Protein AF-A0A2S9D3E2-F1 (afdb_monomer_lite)

Foldseek 3Di:
DVQLVQQQQFAADPVQQVCLPPPDDDQDPGDDDQLSVQVVCVVVVHHQDPDSRRDHPVSSVPRPSDDDDPPPDDDDDPVRVVVVVPDDPLVVLLNQLQNQLQVQVCVVPVSRRGPVVSLVVCLVCVVCQVSSVVSNVVSCNLPSVVVVCVVPVLLQALVSVVVDPDDPVVLLVVLVVLVVVVVVDPDVLLQQLQVLLVSCVVRPGPNSVSSNVSSLVVLVSSLSSNVSSQVNCVVVVNDDDDDDDQDWPPDPVLLVQCCSRHVPLSVVQVVLCVVVVHSCAFSPPRDDRWFKKAFPPQRSTGGRIGIHDPVVCVVCCVPTPIDGD

Secondary structure (DSSP, 8-state):
-HHHHHTTTPPB-HHHHHHTTS-SPPPPS-B-HHHHHHHHHHTTT--SSS-SSS--HHHHHT-TT----TT---PPPHHHHHHHHHS--HHHHHHHHHHHHHHHHHHH-TT--SHHHHHHHHHH-GGGHHHHHHHHHHT-GGGHHHHHHHHTGGGS-HHHHHHSSS-HHHHHHHHHHHHHHHHHS--HHHHHHHHHHHHHHHS--HHHHHHHHHHHHHHHHHHHHHHHHHHHHHHTTSS---PPPPPPTTSHHHHHHHHHH-HHHHHHHHHHHHHHT-SSS-TTT--SSEEEEEESS--SSS-SEEEEEHHHHHHHTTTS-EEE-

Radius of gyration: 23.99 Å; chains: 1; bounding box: 69×47×64 Å

Organism: Pseudomonas cedrina (NCBI:txid651740)

Sequence (325 aa):
IAFARAAVGTRYTKIGAAKSVLAGFVAGRRQFCSRLVAQAYHRAGANLVPDADFCHPGELLNSAALFEVPNVLRDLNAEEEAGWRENVDHVQVMRDSTNALLREARMLSSEIESLNDIDAYLVDHQEADDHLVKALRASRYLELWKDEFERNAWQYHVAFMEGYKSSAEHKQRYCEELLASEKLGQNRFVLNHAGYVTVNALHPRQYFALKIKLYELLTQLHDRRIRAATTWLERKGLLKPEPRPLLRPHTPEWFASLREWDPKQAAMTEAAIRVAGSLDVCTVCADEPVCDYVLLSVPPAGPGTCRLCDDCFHIRSIDEPMRTF

Structure (mmCIF, N/CA/C/O backbone):
data_AF-A0A2S9D3E2-F1
#
_entry.id   AF-A0A2S9D3E2-F1
#
loop_
_atom_site.group_PDB
_atom_site.id
_atom_site.type_symbol
_atom_site.label_atom_id
_atom_site.label_alt_id
_atom_site.label_comp_id
_atom_site.label_asym_id
_atom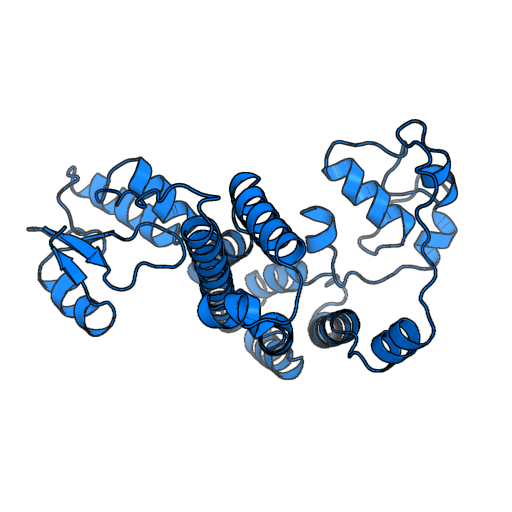_site.label_entity_id
_atom_site.label_seq_id
_atom_site.pdbx_PDB_ins_code
_atom_site.Cartn_x
_atom_site.Cartn_y
_atom_site.Cartn_z
_atom_site.occupancy
_atom_site.B_iso_or_equiv
_atom_site.auth_seq_id
_atom_site.auth_comp_id
_atom_site.auth_asym_id
_atom_site.auth_atom_id
_atom_site.pdbx_PDB_model_num
ATOM 1 N N . ILE A 1 1 ? 2.609 7.635 -10.189 1.00 72.19 1 ILE A N 1
ATOM 2 C CA . ILE A 1 1 ? 3.308 6.474 -9.563 1.00 72.19 1 ILE A CA 1
ATOM 3 C C . ILE A 1 1 ? 2.431 5.226 -9.363 1.00 72.19 1 ILE A C 1
ATOM 5 O O . ILE A 1 1 ? 2.972 4.126 -9.393 1.00 72.19 1 ILE A O 1
ATOM 9 N N . ALA A 1 2 ? 1.109 5.354 -9.166 1.00 84.56 2 ALA A N 1
ATOM 10 C CA . ALA A 1 2 ? 0.216 4.218 -8.887 1.00 84.56 2 ALA A CA 1
ATOM 11 C C . ALA A 1 2 ? 0.294 3.091 -9.938 1.00 84.56 2 ALA A C 1
ATOM 13 O O . ALA A 1 2 ? 0.491 1.936 -9.572 1.00 84.56 2 ALA A O 1
ATOM 14 N N . PHE A 1 3 ? 0.252 3.436 -11.231 1.00 90.69 3 PHE A N 1
ATOM 15 C CA . PHE A 1 3 ? 0.344 2.459 -12.323 1.00 90.69 3 PHE A CA 1
ATOM 16 C C . PHE A 1 3 ? 1.625 1.612 -12.270 1.00 90.69 3 PHE A C 1
ATOM 18 O O . PHE A 1 3 ? 1.558 0.387 -12.279 1.00 90.69 3 PHE A O 1
ATOM 25 N N . ALA A 1 4 ? 2.793 2.253 -12.151 1.00 90.31 4 ALA A N 1
ATOM 26 C CA . ALA A 1 4 ? 4.076 1.548 -12.125 1.00 90.31 4 ALA A CA 1
ATOM 27 C C . ALA A 1 4 ? 4.168 0.548 -10.960 1.00 90.31 4 ALA A C 1
ATOM 29 O O . ALA A 1 4 ? 4.694 -0.547 -11.126 1.00 90.31 4 ALA A O 1
ATOM 30 N N . ARG A 1 5 ? 3.609 0.902 -9.792 1.00 88.50 5 ARG A N 1
ATOM 31 C CA . ARG A 1 5 ? 3.534 0.002 -8.630 1.00 88.50 5 ARG A CA 1
ATOM 32 C C . ARG A 1 5 ? 2.602 -1.185 -8.885 1.00 88.50 5 ARG A C 1
ATOM 34 O O . ARG A 1 5 ? 2.967 -2.306 -8.554 1.00 88.50 5 ARG A O 1
ATOM 41 N N . ALA A 1 6 ? 1.441 -0.949 -9.495 1.00 90.06 6 ALA A N 1
ATOM 42 C CA . ALA A 1 6 ? 0.494 -2.006 -9.854 1.00 90.06 6 ALA A CA 1
ATOM 43 C C . ALA A 1 6 ? 1.062 -2.985 -10.900 1.00 90.06 6 ALA A C 1
ATOM 45 O O . ALA A 1 6 ? 0.701 -4.157 -10.910 1.00 90.06 6 ALA A O 1
ATOM 46 N N . ALA A 1 7 ? 1.982 -2.526 -11.752 1.00 92.12 7 ALA A N 1
ATOM 47 C CA . ALA A 1 7 ? 2.613 -3.348 -12.780 1.00 92.12 7 ALA A CA 1
ATOM 48 C C . ALA A 1 7 ? 3.780 -4.219 -12.266 1.00 92.12 7 ALA A C 1
ATOM 50 O O . ALA A 1 7 ? 4.317 -5.026 -13.034 1.00 92.12 7 ALA A O 1
ATOM 51 N N . VAL A 1 8 ? 4.188 -4.093 -10.996 1.00 90.25 8 VAL A N 1
ATOM 52 C CA . VAL A 1 8 ? 5.292 -4.880 -10.420 1.00 90.25 8 VAL A CA 1
ATOM 53 C C . VAL A 1 8 ? 5.008 -6.381 -10.544 1.00 90.25 8 VAL A C 1
ATOM 55 O O . VAL A 1 8 ? 3.941 -6.868 -10.176 1.00 90.25 8 VAL A O 1
ATOM 58 N N . GLY A 1 9 ? 5.988 -7.121 -11.071 1.00 90.62 9 GLY A N 1
ATOM 59 C CA . GLY A 1 9 ? 5.906 -8.571 -11.274 1.00 90.62 9 GLY A CA 1
ATOM 60 C C . GLY A 1 9 ? 5.330 -9.013 -12.625 1.00 90.62 9 GLY A C 1
ATOM 61 O O . GLY A 1 9 ? 5.484 -10.186 -12.982 1.00 90.62 9 GLY A O 1
ATOM 62 N N . THR A 1 10 ? 4.755 -8.090 -13.407 1.00 93.88 10 THR A N 1
ATOM 63 C CA . THR A 1 10 ? 4.263 -8.360 -14.771 1.00 93.88 10 THR A CA 1
ATOM 64 C C . THR A 1 10 ? 5.368 -8.934 -15.653 1.00 93.88 10 THR A C 1
ATOM 66 O O . THR A 1 10 ? 6.479 -8.397 -15.691 1.00 93.88 10 THR A O 1
ATOM 69 N N . ARG A 1 11 ? 5.088 -10.023 -16.386 1.00 94.12 11 ARG A N 1
ATOM 70 C CA . ARG A 1 11 ? 6.114 -10.669 -17.217 1.00 94.12 11 ARG A CA 1
ATOM 71 C C . ARG A 1 11 ? 6.567 -9.766 -18.357 1.00 94.12 11 ARG A C 1
ATOM 73 O O . ARG A 1 11 ? 5.771 -9.074 -18.993 1.00 94.12 11 ARG A O 1
ATOM 80 N N . TYR A 1 12 ? 7.859 -9.860 -18.661 1.00 93.00 12 TYR A N 1
ATOM 81 C CA . TYR A 1 12 ? 8.450 -9.199 -19.815 1.00 93.00 12 TYR A CA 1
ATOM 82 C C . TYR A 1 12 ? 8.074 -9.917 -21.122 1.00 93.00 12 TYR A C 1
ATOM 84 O O . TYR A 1 12 ? 8.063 -11.149 -21.179 1.00 93.00 12 TYR A O 1
ATOM 92 N N . THR A 1 13 ? 7.825 -9.170 -22.200 1.00 91.56 13 THR A N 1
ATOM 93 C CA . THR A 1 13 ? 7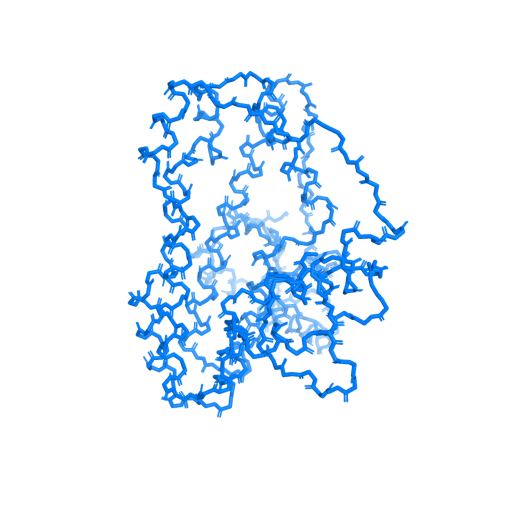.610 -9.720 -23.548 1.00 91.56 13 THR A CA 1
ATOM 94 C C . THR A 1 13 ? 8.662 -9.230 -24.544 1.00 91.56 13 THR A C 1
ATOM 96 O O . THR A 1 13 ? 8.633 -8.096 -25.015 1.00 91.56 13 THR A O 1
ATOM 99 N N . LYS A 1 14 ? 9.588 -10.122 -24.925 1.00 89.50 14 LYS A N 1
ATOM 100 C CA . LYS A 1 14 ? 10.603 -9.836 -25.958 1.00 89.50 14 LYS A CA 1
ATOM 101 C C . LYS A 1 14 ? 9.976 -9.632 -27.338 1.00 89.50 14 LYS A C 1
ATOM 103 O O . LYS A 1 14 ? 10.390 -8.745 -28.072 1.00 89.50 14 LYS A O 1
ATOM 108 N N . ILE A 1 15 ? 8.953 -10.424 -27.668 1.00 86.31 15 ILE A N 1
ATOM 109 C CA . ILE A 1 15 ? 8.224 -10.299 -28.938 1.00 86.31 15 ILE A CA 1
ATOM 110 C C . ILE A 1 15 ? 7.490 -8.955 -28.989 1.00 86.31 15 ILE A C 1
ATOM 112 O O . ILE A 1 15 ? 7.522 -8.290 -30.017 1.00 86.31 15 ILE A O 1
ATOM 116 N N . GLY A 1 16 ? 6.868 -8.535 -27.880 1.00 84.94 16 GLY A N 1
ATOM 117 C CA . GLY A 1 16 ? 6.234 -7.218 -27.792 1.00 84.94 16 GLY A CA 1
ATOM 118 C C . GLY A 1 16 ? 7.244 -6.082 -27.945 1.00 84.94 16 GLY A C 1
ATOM 119 O O . GLY A 1 16 ? 6.991 -5.163 -28.713 1.00 84.94 16 GLY A O 1
ATOM 120 N N . ALA A 1 17 ? 8.413 -6.192 -27.305 1.00 85.44 17 ALA A N 1
ATOM 121 C CA . ALA A 1 17 ? 9.491 -5.216 -27.457 1.00 85.44 17 ALA A CA 1
ATOM 122 C C . ALA A 1 17 ? 9.978 -5.115 -28.913 1.00 85.44 17 ALA A C 1
ATOM 124 O O . ALA A 1 17 ? 10.103 -4.016 -29.441 1.00 85.44 17 ALA A O 1
ATOM 125 N N . ALA A 1 18 ? 10.185 -6.246 -29.594 1.00 85.00 18 ALA A N 1
ATOM 126 C CA . ALA A 1 18 ? 10.597 -6.264 -30.999 1.00 85.00 18 ALA A CA 1
ATOM 127 C C . ALA A 1 18 ? 9.529 -5.676 -31.938 1.00 85.00 18 ALA A C 1
ATOM 129 O O . ALA A 1 18 ? 9.859 -5.003 -32.908 1.00 85.00 18 ALA A O 1
ATOM 130 N N . LYS A 1 19 ? 8.247 -5.904 -31.634 1.00 82.88 19 LYS A N 1
ATOM 131 C CA . LYS A 1 19 ? 7.113 -5.370 -32.401 1.00 82.88 19 LYS A CA 1
ATOM 132 C C . LYS A 1 19 ? 6.739 -3.933 -32.035 1.00 82.88 19 LYS A C 1
ATOM 134 O O . LYS A 1 19 ? 5.841 -3.397 -32.665 1.00 82.88 19 LYS A O 1
ATOM 139 N N . SER A 1 20 ? 7.397 -3.308 -31.056 1.00 78.88 20 SER A N 1
ATOM 140 C CA . SER A 1 20 ? 7.061 -1.947 -30.603 1.00 78.88 20 SER A CA 1
ATOM 141 C C . SER A 1 20 ? 7.188 -0.884 -31.698 1.00 78.88 20 SER A C 1
ATOM 143 O O . SER A 1 20 ? 6.511 0.129 -31.626 1.00 78.88 20 SER A O 1
ATOM 145 N N . VAL A 1 21 ? 7.992 -1.148 -32.732 1.00 75.81 21 VAL A N 1
ATOM 146 C CA . VAL A 1 21 ? 8.148 -0.293 -33.921 1.00 75.81 21 VAL A CA 1
ATOM 147 C C . VAL A 1 21 ? 7.001 -0.424 -34.932 1.00 75.81 21 VAL A C 1
ATOM 149 O O . VAL A 1 21 ? 6.965 0.306 -35.918 1.00 75.81 21 VAL A O 1
ATOM 152 N N . LEU A 1 22 ? 6.089 -1.383 -34.738 1.00 69.94 22 LEU A N 1
ATOM 153 C CA . LEU A 1 22 ? 4.962 -1.632 -35.629 1.00 69.94 22 LEU A CA 1
ATOM 154 C C . LEU A 1 22 ? 3.666 -1.151 -34.964 1.00 69.94 22 LEU A C 1
ATOM 156 O O . LEU A 1 22 ? 3.217 -1.729 -33.974 1.00 69.94 22 LEU A O 1
ATOM 160 N N . ALA A 1 23 ? 3.053 -0.114 -35.533 1.00 64.12 23 ALA A N 1
ATOM 161 C CA . ALA A 1 23 ? 1.761 0.397 -35.083 1.00 64.12 23 ALA A CA 1
ATOM 162 C C . ALA A 1 23 ? 0.604 -0.568 -35.421 1.00 64.12 23 ALA A C 1
ATOM 164 O O . ALA A 1 23 ? 0.680 -1.342 -36.378 1.00 64.12 23 ALA A O 1
ATOM 165 N N . GLY A 1 24 ? -0.493 -0.487 -34.659 1.00 64.19 24 GLY A N 1
ATOM 166 C CA . GLY A 1 24 ? -1.776 -1.117 -35.012 1.00 64.19 24 GLY A CA 1
ATOM 167 C C . GLY A 1 24 ? -2.010 -2.544 -34.501 1.00 64.19 24 GLY A C 1
ATOM 168 O O . GLY A 1 24 ? -2.944 -3.203 -34.955 1.00 64.19 24 GLY A O 1
ATOM 169 N N . PHE A 1 25 ? -1.203 -3.039 -33.558 1.00 73.94 25 PHE A N 1
ATOM 170 C CA . PHE A 1 25 ? -1.464 -4.317 -32.885 1.00 73.94 25 PHE A CA 1
ATOM 171 C C . PHE A 1 25 ? -2.300 -4.134 -31.613 1.00 73.94 25 PHE A C 1
ATOM 173 O O . PHE A 1 25 ? -2.305 -3.075 -30.997 1.00 73.94 25 PHE A O 1
ATOM 180 N N . VAL A 1 26 ? -2.980 -5.195 -31.172 1.00 77.88 26 VAL A N 1
ATOM 181 C CA . VAL A 1 26 ? -3.641 -5.201 -29.859 1.00 77.88 26 VAL A CA 1
ATOM 182 C C . VAL A 1 26 ? -2.587 -5.388 -28.771 1.00 77.88 26 VAL A C 1
ATOM 184 O O . VAL A 1 26 ? -1.799 -6.341 -28.800 1.00 77.88 26 VAL A O 1
ATOM 187 N N . ALA A 1 27 ? -2.554 -4.472 -27.806 1.00 80.00 27 ALA A N 1
ATOM 188 C CA . ALA A 1 27 ? -1.620 -4.538 -26.696 1.00 80.00 27 ALA A CA 1
ATOM 189 C C . ALA A 1 27 ? -1.966 -5.711 -25.767 1.00 80.00 27 ALA A C 1
ATOM 191 O O . ALA A 1 27 ? -3.039 -5.774 -25.175 1.00 80.00 27 ALA A O 1
ATOM 192 N N . GLY A 1 28 ? -1.035 -6.657 -25.621 1.00 85.31 28 GLY A N 1
ATOM 193 C CA . GLY A 1 28 ? -1.129 -7.680 -24.578 1.00 85.31 28 GLY A CA 1
ATOM 194 C C . GLY A 1 28 ? -0.835 -7.113 -23.184 1.00 85.31 28 GLY A C 1
ATOM 195 O O . GLY A 1 28 ? -0.199 -6.069 -23.052 1.00 85.31 28 GLY A O 1
ATOM 196 N N . ARG A 1 29 ? -1.210 -7.861 -22.139 1.00 90.62 29 ARG A N 1
ATOM 197 C CA . ARG A 1 29 ? -1.033 -7.478 -20.721 1.00 90.62 29 ARG A CA 1
ATOM 198 C C . ARG A 1 29 ? 0.422 -7.476 -20.228 1.00 90.62 29 ARG A C 1
ATOM 200 O O . ARG A 1 29 ? 0.729 -6.883 -19.199 1.00 90.62 29 ARG A O 1
ATOM 207 N N . ARG A 1 30 ? 1.324 -8.151 -20.947 1.00 92.69 30 ARG A N 1
ATOM 208 C CA . ARG A 1 30 ? 2.760 -8.208 -20.627 1.00 92.69 30 ARG A CA 1
ATOM 209 C C . ARG A 1 30 ? 3.469 -6.898 -20.954 1.00 92.69 30 ARG A C 1
ATOM 211 O O . ARG A 1 30 ? 3.058 -6.152 -21.843 1.00 92.69 30 ARG A O 1
ATOM 218 N N . GLN A 1 31 ? 4.581 -6.662 -20.269 1.00 94.12 31 GLN A N 1
ATOM 219 C CA . GLN A 1 31 ? 5.303 -5.393 -20.318 1.00 94.12 31 GLN A CA 1
ATOM 220 C C . GLN A 1 31 ? 6.627 -5.492 -21.076 1.00 94.12 31 GLN A C 1
ATOM 222 O O . GLN A 1 31 ? 7.221 -6.561 -21.212 1.00 94.12 31 GLN A O 1
ATOM 227 N N . PHE A 1 32 ? 7.111 -4.353 -21.554 1.00 93.19 32 PHE A N 1
ATOM 228 C CA . PHE A 1 32 ? 8.510 -4.150 -21.926 1.00 93.19 32 PHE A CA 1
ATOM 229 C C . PHE A 1 32 ? 8.954 -2.757 -21.475 1.00 93.19 32 PHE A C 1
ATOM 231 O O . PHE A 1 32 ? 8.130 -1.957 -21.036 1.00 93.19 32 PHE A O 1
ATOM 238 N N . CYS A 1 33 ? 10.260 -2.487 -21.528 1.00 92.50 33 CYS A N 1
ATOM 239 C CA . CYS A 1 33 ? 10.873 -1.339 -20.855 1.00 92.50 33 CYS A CA 1
ATOM 240 C C . CYS A 1 33 ? 10.216 0.001 -21.217 1.00 92.50 33 CYS A C 1
ATOM 242 O O . CYS A 1 33 ? 9.757 0.709 -20.325 1.00 92.50 33 CYS A O 1
ATOM 244 N N . SER A 1 34 ? 10.124 0.325 -22.506 1.00 93.88 34 SER A N 1
ATOM 245 C CA . SER A 1 34 ? 9.561 1.591 -22.981 1.00 93.88 34 SER A CA 1
ATOM 246 C C . SER A 1 34 ? 8.051 1.698 -22.751 1.00 93.88 34 SER A C 1
ATOM 248 O O . SER A 1 34 ? 7.609 2.735 -22.267 1.00 93.88 34 SER A O 1
ATOM 250 N N . ARG A 1 35 ? 7.273 0.628 -22.978 1.00 94.12 35 ARG A N 1
ATOM 251 C CA . ARG A 1 35 ? 5.824 0.601 -22.685 1.00 94.12 35 ARG A CA 1
ATOM 252 C C . ARG A 1 35 ? 5.530 0.912 -21.224 1.00 94.12 35 ARG A C 1
ATOM 254 O O . ARG A 1 35 ? 4.680 1.747 -20.940 1.00 94.12 35 ARG A O 1
ATOM 261 N N . LEU A 1 36 ? 6.240 0.268 -20.294 1.00 94.94 36 LEU A N 1
ATOM 262 C CA . LEU A 1 36 ? 6.010 0.485 -18.865 1.00 94.94 36 LEU A CA 1
ATOM 263 C C . LEU A 1 36 ? 6.204 1.962 -18.495 1.00 94.94 36 LEU A C 1
ATOM 265 O O . LEU A 1 36 ? 5.389 2.521 -17.761 1.00 94.94 36 LEU A O 1
ATOM 269 N N . VAL A 1 37 ? 7.262 2.591 -19.018 1.00 95.44 37 VAL A N 1
ATOM 270 C CA . VAL A 1 37 ? 7.548 4.017 -18.803 1.00 95.44 37 VAL A CA 1
ATOM 271 C C . VAL A 1 37 ? 6.460 4.883 -19.437 1.00 95.44 37 VAL A C 1
ATOM 273 O O . VAL A 1 37 ? 5.865 5.706 -18.744 1.00 95.44 37 VAL A O 1
ATOM 276 N N . ALA A 1 38 ? 6.147 4.671 -20.715 1.00 95.19 38 ALA A N 1
ATOM 277 C CA . ALA A 1 38 ? 5.159 5.468 -21.432 1.00 95.19 38 ALA A CA 1
ATOM 278 C C . ALA A 1 38 ? 3.766 5.381 -20.791 1.00 95.19 38 ALA A C 1
ATOM 280 O O . ALA A 1 38 ? 3.160 6.413 -20.510 1.00 95.19 38 ALA A O 1
ATOM 281 N N . GLN A 1 39 ? 3.290 4.177 -20.456 1.00 95.31 39 GLN A N 1
ATOM 282 C CA . GLN A 1 39 ? 2.018 3.983 -19.756 1.00 95.31 39 GLN A CA 1
ATOM 283 C C . GLN A 1 39 ? 2.027 4.631 -18.368 1.00 95.31 39 GLN A C 1
ATOM 285 O O . GLN A 1 39 ? 1.030 5.228 -17.966 1.00 95.31 39 GLN A O 1
ATOM 290 N N . ALA A 1 40 ? 3.137 4.548 -17.626 1.00 95.50 40 ALA A N 1
ATOM 291 C CA . ALA A 1 40 ? 3.227 5.156 -16.302 1.00 95.50 40 ALA A CA 1
ATOM 292 C C . ALA A 1 40 ? 3.085 6.684 -16.346 1.00 95.50 40 ALA A 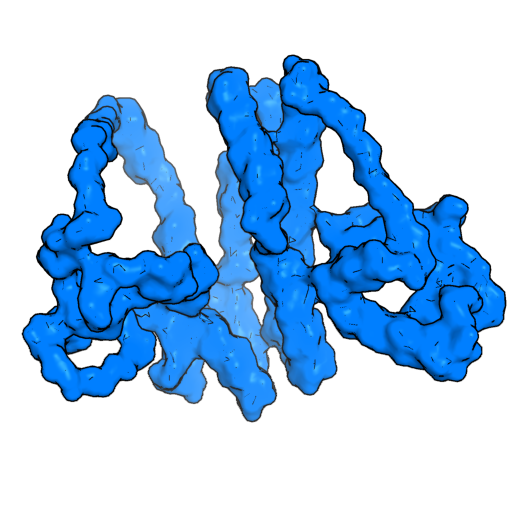C 1
ATOM 294 O O . ALA A 1 40 ? 2.371 7.238 -15.506 1.00 95.50 40 ALA A O 1
ATOM 295 N N . TYR A 1 41 ? 3.726 7.348 -17.313 1.00 95.31 41 TYR A N 1
ATOM 296 C CA . TYR A 1 41 ? 3.598 8.794 -17.514 1.00 95.31 41 TYR A CA 1
ATOM 297 C C . TYR A 1 41 ? 2.233 9.172 -18.097 1.00 95.31 41 TYR A C 1
ATOM 299 O O . TYR A 1 41 ? 1.586 10.076 -17.569 1.00 95.31 41 TYR A O 1
ATOM 307 N N . HIS A 1 42 ? 1.735 8.426 -19.087 1.00 95.38 42 HIS A N 1
ATOM 308 C CA . HIS A 1 42 ? 0.415 8.650 -19.682 1.00 95.38 42 HIS A CA 1
ATOM 309 C C . HIS A 1 42 ? -0.694 8.599 -18.621 1.00 95.38 42 HIS A C 1
ATOM 311 O O . HIS A 1 42 ? -1.524 9.500 -18.522 1.00 95.38 42 HIS A O 1
ATOM 317 N N . ARG A 1 43 ? -0.652 7.599 -17.729 1.00 94.38 43 ARG A N 1
ATOM 318 C CA . ARG A 1 43 ? -1.581 7.467 -16.590 1.00 94.38 43 ARG A CA 1
ATOM 319 C C . ARG A 1 43 ? -1.433 8.573 -15.543 1.00 94.38 43 ARG A C 1
ATOM 321 O O . ARG A 1 43 ? -2.330 8.740 -14.725 1.00 94.38 43 ARG A O 1
ATOM 328 N N . ALA A 1 44 ? -0.314 9.292 -15.540 1.00 91.38 44 ALA A N 1
ATOM 329 C CA . ALA A 1 44 ? -0.095 10.477 -14.716 1.00 91.38 44 ALA A CA 1
ATOM 330 C C . ALA A 1 44 ? -0.464 11.787 -15.443 1.00 91.38 44 ALA A C 1
ATOM 332 O O . ALA A 1 44 ? -0.210 12.860 -14.906 1.00 91.38 44 ALA A O 1
ATOM 333 N N . GLY A 1 45 ? -1.055 11.710 -16.643 1.00 93.38 45 GLY A N 1
ATOM 334 C CA . GLY A 1 45 ? -1.453 12.871 -17.443 1.00 93.38 45 GLY A CA 1
ATOM 335 C C . GLY A 1 45 ? -0.338 13.455 -18.315 1.00 93.38 45 GLY A C 1
ATOM 336 O O . GLY A 1 45 ? -0.532 14.508 -18.914 1.00 93.38 45 GLY A O 1
ATOM 337 N N . ALA A 1 46 ? 0.816 12.790 -18.405 1.00 93.69 46 ALA A N 1
ATOM 338 C CA . ALA A 1 46 ? 1.952 13.226 -19.210 1.00 93.69 46 ALA A CA 1
ATOM 339 C C . ALA A 1 46 ? 2.150 12.300 -20.420 1.00 93.69 46 ALA A C 1
ATOM 341 O O . ALA A 1 46 ? 2.583 11.156 -20.288 1.00 93.69 46 ALA A O 1
ATOM 342 N N . ASN A 1 47 ? 1.862 12.802 -21.618 1.00 95.25 47 ASN A N 1
ATOM 343 C CA . ASN A 1 47 ? 2.048 12.049 -22.858 1.00 95.25 47 ASN A CA 1
ATOM 344 C C . ASN A 1 47 ? 3.479 12.232 -23.371 1.00 95.25 47 ASN A C 1
ATOM 346 O O . ASN A 1 47 ? 3.785 13.243 -23.995 1.00 95.25 47 ASN A O 1
ATOM 350 N N . LEU A 1 48 ? 4.356 11.261 -23.102 1.00 95.62 48 LEU A N 1
ATOM 351 C CA . LEU A 1 48 ? 5.738 11.297 -23.603 1.00 95.62 48 LEU A CA 1
ATOM 352 C C . LEU A 1 48 ? 5.840 10.894 -25.079 1.00 95.62 48 LEU A C 1
ATOM 354 O O . LEU A 1 48 ? 6.747 11.331 -25.780 1.00 95.62 48 LEU A O 1
ATOM 358 N N . VAL A 1 49 ? 4.912 10.064 -25.541 1.00 93.62 49 VAL A N 1
ATOM 359 C CA . VAL A 1 49 ? 4.835 9.524 -26.901 1.00 93.62 49 VAL A CA 1
ATOM 360 C C . VAL A 1 49 ? 3.367 9.487 -27.342 1.00 93.62 49 VAL A C 1
ATOM 362 O O . VAL A 1 49 ? 2.488 9.502 -26.473 1.00 93.62 49 VAL A O 1
ATOM 365 N N . PRO A 1 50 ? 3.074 9.439 -28.655 1.00 90.50 50 PRO A N 1
ATOM 366 C CA . PRO A 1 50 ? 1.697 9.375 -29.152 1.00 90.50 50 PRO A CA 1
ATOM 367 C C . PRO A 1 50 ? 0.947 8.105 -28.729 1.00 90.50 50 PRO A C 1
ATOM 369 O O . PRO A 1 50 ? -0.242 8.175 -28.428 1.00 90.50 50 PRO A O 1
ATOM 372 N N . ASP A 1 51 ? 1.641 6.964 -28.687 1.00 91.56 51 ASP A N 1
ATOM 373 C CA . ASP A 1 51 ? 1.091 5.665 -28.296 1.00 91.56 51 ASP A CA 1
ATOM 374 C C . ASP A 1 51 ? 1.900 5.084 -27.127 1.00 91.56 51 ASP A C 1
ATOM 376 O O . ASP A 1 51 ? 3.079 4.752 -27.256 1.00 91.56 51 ASP A O 1
ATOM 380 N N . ALA A 1 52 ? 1.268 4.979 -25.956 1.00 92.69 52 ALA A N 1
ATOM 381 C CA . ALA A 1 52 ? 1.912 4.465 -24.751 1.00 92.69 52 ALA A CA 1
ATOM 382 C C . ALA A 1 52 ? 2.047 2.929 -24.731 1.00 92.69 52 ALA A C 1
ATOM 384 O O . ALA A 1 52 ? 2.839 2.390 -23.953 1.00 92.69 52 ALA A O 1
ATOM 385 N N . ASP A 1 53 ? 1.295 2.219 -25.571 1.00 91.81 53 ASP A N 1
ATOM 386 C CA . ASP A 1 53 ? 1.310 0.761 -25.662 1.00 91.81 53 ASP A CA 1
ATOM 387 C C . ASP A 1 53 ? 2.360 0.261 -26.664 1.00 91.81 53 ASP A C 1
ATOM 389 O O . ASP A 1 53 ? 2.903 -0.845 -26.506 1.00 91.81 53 ASP A O 1
ATOM 393 N N . PHE A 1 54 ? 2.684 1.077 -27.666 1.00 90.38 54 PHE A N 1
ATOM 394 C CA . PHE A 1 54 ? 3.632 0.764 -28.733 1.00 90.38 54 PHE A CA 1
ATOM 395 C C . PHE A 1 54 ? 4.627 1.903 -28.924 1.00 90.38 54 PHE A C 1
ATOM 397 O O . PHE A 1 54 ? 4.434 2.785 -29.750 1.00 90.38 54 PHE A O 1
ATOM 404 N N . CYS A 1 55 ? 5.714 1.857 -28.154 1.00 90.31 55 CYS A N 1
ATOM 405 C CA . CYS A 1 55 ? 6.815 2.799 -28.305 1.00 90.31 55 CYS A CA 1
ATOM 406 C C . CYS A 1 55 ? 8.165 2.128 -28.053 1.00 90.31 55 CYS A C 1
ATOM 408 O O . CYS A 1 55 ? 8.277 1.242 -27.198 1.00 90.31 55 CYS A O 1
ATOM 410 N N . HIS A 1 56 ? 9.223 2.575 -28.716 1.00 90.06 56 HIS A N 1
ATOM 411 C CA . HIS A 1 56 ? 10.593 2.140 -28.446 1.00 90.06 56 HIS A CA 1
ATOM 412 C C . HIS A 1 56 ? 11.368 3.179 -27.610 1.00 90.06 56 HIS A C 1
ATOM 414 O O . HIS A 1 56 ? 10.985 4.346 -27.548 1.00 90.06 56 HIS A O 1
ATOM 420 N N . PRO A 1 57 ? 12.480 2.801 -26.942 1.00 91.88 57 PRO A N 1
ATOM 421 C CA . PRO A 1 57 ? 13.214 3.720 -26.061 1.00 91.88 57 PRO A CA 1
ATOM 422 C C . PRO A 1 57 ? 13.674 5.023 -26.735 1.00 91.88 57 PRO A C 1
ATOM 424 O O . PRO A 1 57 ? 13.684 6.072 -26.103 1.00 91.88 57 PRO A O 1
ATOM 427 N N . GLY A 1 58 ? 14.015 4.964 -28.026 1.00 92.00 58 GLY A N 1
ATOM 428 C CA . GLY A 1 58 ? 14.390 6.142 -28.814 1.00 92.00 58 GLY A CA 1
ATOM 429 C C . GLY A 1 58 ? 13.275 7.185 -28.968 1.00 92.00 58 GLY A C 1
ATOM 430 O O . GLY A 1 58 ? 13.578 8.369 -29.034 1.00 92.00 58 GLY A O 1
ATOM 431 N N . GLU A 1 59 ? 11.999 6.790 -28.978 1.00 92.69 59 GLU A N 1
ATOM 432 C CA . GLU A 1 59 ? 10.884 7.752 -29.022 1.00 92.69 59 GLU A CA 1
ATOM 433 C C . GLU A 1 59 ? 10.739 8.504 -27.702 1.00 92.69 59 GLU A C 1
ATOM 435 O O . GLU A 1 59 ? 10.507 9.708 -27.704 1.00 92.69 59 GLU A O 1
ATOM 440 N N . LEU A 1 60 ? 10.942 7.811 -26.576 1.00 93.81 60 LEU A N 1
ATOM 441 C CA . LEU A 1 60 ? 10.982 8.453 -25.263 1.00 93.81 60 LEU A CA 1
ATOM 442 C C . LEU A 1 60 ? 12.142 9.447 -25.182 1.00 93.81 60 LEU A C 1
ATOM 444 O O . LEU A 1 60 ? 11.935 10.573 -24.749 1.00 93.81 60 LEU A O 1
ATOM 448 N N . LEU A 1 61 ? 13.339 9.052 -25.633 1.00 93.56 61 LEU A N 1
ATOM 449 C CA . LEU A 1 61 ? 14.527 9.913 -25.626 1.00 93.56 61 LEU A CA 1
ATOM 450 C C . LEU A 1 61 ? 14.321 11.203 -26.435 1.00 93.56 61 LEU A C 1
ATOM 452 O O . LEU A 1 61 ? 14.770 12.262 -26.015 1.00 93.56 61 LEU A O 1
ATOM 456 N N . ASN A 1 62 ? 13.625 11.112 -27.571 1.00 93.81 62 ASN A N 1
ATOM 457 C CA . ASN A 1 62 ? 13.363 12.241 -28.468 1.00 93.81 62 ASN A CA 1
ATOM 458 C C . ASN A 1 62 ? 12.039 12.967 -28.167 1.00 93.81 62 ASN A C 1
ATOM 460 O O . ASN A 1 62 ? 11.573 13.769 -28.978 1.00 93.81 62 ASN A O 1
ATOM 464 N N . SER A 1 63 ? 11.403 12.674 -27.031 1.00 95.88 63 SER A N 1
ATOM 465 C CA . SER A 1 63 ? 10.148 13.306 -26.641 1.00 95.88 63 SER A CA 1
ATOM 466 C C . SER A 1 63 ? 10.332 14.808 -26.428 1.00 95.88 63 SER A C 1
ATOM 468 O O . SER A 1 63 ? 11.128 15.233 -25.595 1.00 95.88 63 SER A O 1
ATOM 470 N N . ALA A 1 64 ? 9.517 15.619 -27.106 1.00 94.12 64 ALA A N 1
ATOM 471 C CA . ALA A 1 64 ? 9.504 17.073 -26.924 1.00 94.12 64 ALA A CA 1
ATOM 472 C C . ALA A 1 64 ? 9.045 17.513 -25.518 1.00 94.12 64 ALA A C 1
ATOM 474 O O . ALA A 1 64 ? 9.193 18.678 -25.157 1.00 94.12 64 ALA A O 1
ATOM 475 N N . ALA A 1 65 ? 8.471 16.599 -24.728 1.00 94.31 65 ALA A N 1
ATOM 476 C CA . ALA A 1 65 ? 8.075 16.854 -23.346 1.00 94.31 65 ALA A CA 1
ATOM 477 C C . ALA A 1 65 ? 9.241 16.716 -22.350 1.00 94.31 65 ALA A C 1
ATOM 479 O O . ALA A 1 65 ? 9.064 16.990 -21.162 1.00 94.31 65 ALA A O 1
ATOM 480 N N . LEU A 1 66 ? 10.411 16.261 -22.807 1.00 94.62 66 LEU A N 1
ATOM 481 C CA . LEU A 1 66 ? 11.594 16.055 -21.983 1.00 94.62 66 LEU A CA 1
ATOM 482 C C . LEU A 1 66 ? 12.692 17.053 -22.358 1.00 94.62 66 LEU A C 1
ATOM 484 O O . LEU A 1 66 ? 12.778 17.529 -23.486 1.00 94.62 66 LEU A O 1
ATOM 488 N N . PHE A 1 67 ? 13.556 17.341 -21.392 1.00 94.00 67 PHE A N 1
ATOM 489 C CA . PHE A 1 67 ? 14.803 18.061 -21.606 1.00 94.00 67 PHE A CA 1
ATOM 490 C C . PHE A 1 67 ? 15.940 17.274 -20.963 1.00 94.00 67 PHE A C 1
ATOM 492 O O . PHE A 1 67 ? 15.739 16.542 -19.989 1.00 94.00 67 PHE A O 1
ATOM 499 N N . GLU A 1 68 ? 17.138 17.411 -21.517 1.00 93.19 68 GLU A N 1
ATOM 500 C CA . GLU A 1 68 ? 18.318 16.760 -20.969 1.00 93.19 68 GLU A CA 1
ATOM 501 C C . GLU A 1 68 ? 18.721 17.428 -19.650 1.00 93.19 68 GLU A C 1
ATOM 503 O O . GLU A 1 68 ? 18.909 18.644 -19.580 1.00 93.19 68 GLU A O 1
ATOM 508 N N . VAL A 1 69 ? 18.857 16.624 -18.595 1.00 94.12 69 VAL A N 1
ATOM 509 C CA . VAL A 1 69 ? 19.427 17.072 -17.323 1.00 94.12 69 VAL A CA 1
ATOM 510 C C . VAL A 1 69 ? 20.927 16.771 -17.371 1.00 94.12 69 VAL A C 1
ATOM 512 O O . VAL A 1 69 ? 21.297 15.595 -17.384 1.00 94.12 69 VAL A O 1
ATOM 515 N N . PRO A 1 70 ? 21.806 17.787 -17.420 1.00 92.12 70 PRO A N 1
ATOM 516 C CA . PRO A 1 70 ? 23.242 17.548 -17.472 1.00 92.12 70 PRO A CA 1
ATOM 517 C C . PRO A 1 70 ? 23.761 17.030 -16.125 1.00 92.12 70 PRO A C 1
ATOM 519 O O . PRO A 1 70 ? 23.169 17.278 -15.075 1.00 92.12 70 PRO A O 1
ATOM 522 N N . ASN A 1 71 ? 24.921 16.366 -16.149 1.00 91.25 71 ASN A N 1
ATOM 523 C CA . ASN A 1 71 ? 25.671 15.954 -14.952 1.00 91.25 71 ASN A CA 1
ATOM 524 C C . ASN A 1 71 ? 24.906 15.010 -14.001 1.00 91.25 71 ASN A C 1
ATOM 526 O O . ASN A 1 71 ? 25.035 15.101 -12.782 1.00 91.25 71 ASN A O 1
ATOM 530 N N . VAL A 1 72 ? 24.115 14.085 -14.552 1.00 90.94 72 VAL A N 1
ATOM 531 C CA . VAL A 1 72 ? 23.369 13.074 -13.772 1.00 90.94 72 VAL A CA 1
ATOM 532 C C . VAL A 1 72 ? 24.222 11.891 -13.305 1.00 90.94 72 VAL A C 1
ATOM 534 O O . VAL A 1 72 ? 23.755 11.076 -12.509 1.00 90.94 72 VAL A O 1
ATOM 537 N N . LEU A 1 73 ? 25.456 11.772 -13.800 1.00 91.19 73 LEU A N 1
ATOM 538 C CA . LEU A 1 73 ? 26.387 10.714 -13.416 1.00 91.19 73 LEU A CA 1
ATOM 539 C C . LEU A 1 73 ? 27.332 11.208 -12.321 1.00 91.19 73 LEU A C 1
ATOM 541 O O . LEU A 1 73 ? 27.832 12.331 -12.373 1.00 91.19 73 LEU A O 1
ATOM 545 N N . ARG A 1 74 ? 27.593 10.336 -11.347 1.00 89.00 74 ARG A N 1
ATOM 546 C CA . ARG A 1 74 ? 28.597 10.532 -10.304 1.00 89.00 74 ARG A CA 1
ATOM 547 C C . ARG A 1 74 ? 29.460 9.283 -10.221 1.00 89.00 74 ARG A C 1
ATOM 549 O O . ARG A 1 74 ? 28.921 8.190 -10.053 1.00 89.00 74 ARG A O 1
ATOM 556 N N . ASP A 1 75 ? 30.771 9.467 -10.263 1.00 88.88 75 ASP A N 1
ATOM 557 C CA . ASP A 1 75 ? 31.711 8.382 -10.012 1.00 88.88 75 ASP A CA 1
ATOM 558 C C . ASP A 1 75 ? 31.740 8.029 -8.520 1.00 88.88 75 ASP A C 1
ATOM 560 O O . ASP A 1 75 ? 31.704 8.899 -7.639 1.00 88.88 75 ASP A O 1
ATOM 564 N N . LEU A 1 76 ? 31.781 6.728 -8.242 1.00 88.69 76 LEU A N 1
ATOM 565 C CA . LEU A 1 76 ? 32.031 6.207 -6.905 1.00 88.69 76 LEU A CA 1
ATOM 566 C C . LEU A 1 76 ? 33.541 6.106 -6.698 1.00 88.69 76 LEU A C 1
ATOM 568 O O . LEU A 1 76 ? 34.263 5.667 -7.592 1.00 88.69 76 LEU A O 1
ATOM 572 N N . ASN A 1 77 ? 34.026 6.488 -5.518 1.00 90.62 77 ASN A N 1
ATOM 573 C CA . ASN A 1 77 ? 35.401 6.165 -5.142 1.00 90.62 77 ASN A CA 1
ATOM 574 C C . ASN A 1 77 ? 35.529 4.672 -4.758 1.00 90.62 77 ASN A C 1
ATOM 576 O O . ASN A 1 77 ? 34.529 3.980 -4.574 1.00 90.62 77 ASN A O 1
ATOM 580 N N . ALA A 1 78 ? 36.761 4.168 -4.625 1.00 88.75 78 ALA A N 1
ATOM 581 C CA . ALA A 1 78 ? 37.014 2.745 -4.368 1.00 88.75 78 ALA A CA 1
ATOM 582 C C . ALA A 1 78 ? 36.389 2.223 -3.056 1.00 88.75 78 ALA A C 1
ATOM 584 O O . ALA A 1 78 ? 35.977 1.066 -2.990 1.00 88.75 78 ALA A O 1
ATOM 585 N N . GLU A 1 79 ? 36.300 3.067 -2.023 1.00 84.38 79 GLU A N 1
ATOM 586 C CA . GLU A 1 79 ? 35.671 2.717 -0.744 1.00 84.38 79 GLU A CA 1
ATOM 587 C C . GLU A 1 79 ? 34.146 2.629 -0.889 1.00 84.38 79 GLU A C 1
ATOM 589 O O . GLU A 1 79 ? 33.532 1.658 -0.446 1.00 84.38 79 GLU A O 1
ATOM 594 N N . GLU A 1 80 ? 33.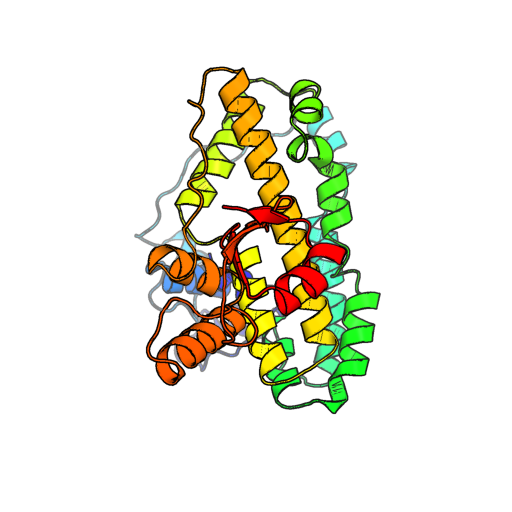533 3.597 -1.576 1.00 84.56 80 GLU A N 1
ATOM 595 C CA . GLU A 1 80 ? 32.108 3.565 -1.904 1.00 84.56 80 GLU A CA 1
ATOM 596 C C . GLU A 1 80 ? 31.769 2.339 -2.758 1.00 84.56 80 GLU A C 1
ATOM 598 O O . GLU A 1 80 ? 30.795 1.646 -2.477 1.00 84.56 80 GLU A O 1
ATOM 603 N N . GLU A 1 81 ? 32.573 2.038 -3.777 1.00 83.12 81 GLU A N 1
ATOM 604 C CA . GLU A 1 81 ? 32.353 0.890 -4.655 1.00 83.12 81 GLU A CA 1
ATOM 605 C C . GLU A 1 81 ? 32.435 -0.441 -3.893 1.00 83.12 81 GLU A C 1
ATOM 607 O O . GLU A 1 81 ? 31.566 -1.301 -4.066 1.00 83.12 81 GLU A O 1
ATOM 612 N N . ALA A 1 82 ? 33.433 -0.603 -3.017 1.00 79.69 82 ALA A N 1
ATOM 613 C CA . ALA A 1 82 ? 33.545 -1.772 -2.148 1.00 79.69 82 ALA A CA 1
ATOM 614 C C . ALA A 1 82 ? 32.316 -1.903 -1.232 1.00 79.69 82 ALA A C 1
ATOM 616 O O . ALA A 1 82 ? 31.685 -2.961 -1.196 1.00 79.69 82 ALA A O 1
ATOM 617 N N . GLY A 1 83 ? 31.896 -0.804 -0.594 1.00 76.50 83 GLY A N 1
ATOM 618 C CA . GLY A 1 83 ? 30.697 -0.778 0.244 1.00 76.50 83 GLY A CA 1
ATOM 619 C C . GLY A 1 83 ? 29.409 -1.105 -0.522 1.00 76.50 83 GLY A C 1
ATOM 620 O O . GLY A 1 83 ? 28.531 -1.788 0.001 1.00 76.50 83 GLY A O 1
ATOM 621 N N . TRP A 1 84 ? 29.272 -0.676 -1.778 1.00 75.44 84 TRP A N 1
ATOM 622 C CA . TRP A 1 84 ? 28.122 -1.028 -2.621 1.00 75.44 84 TRP A CA 1
ATOM 623 C C . TRP A 1 84 ? 28.088 -2.513 -2.995 1.00 75.44 84 TRP A C 1
ATOM 625 O O . TRP A 1 84 ? 27.004 -3.089 -3.040 1.00 75.44 84 TRP A O 1
ATOM 635 N N . ARG A 1 85 ? 29.246 -3.141 -3.238 1.00 71.44 85 ARG A N 1
ATOM 636 C CA . ARG A 1 85 ? 29.337 -4.573 -3.582 1.00 71.44 85 ARG A CA 1
ATOM 637 C C . ARG A 1 85 ? 29.023 -5.492 -2.402 1.00 71.44 85 ARG A C 1
ATOM 639 O O . ARG A 1 85 ? 28.495 -6.579 -2.613 1.00 71.44 85 ARG A O 1
ATOM 646 N N . GLU A 1 86 ? 29.353 -5.068 -1.186 1.00 71.81 86 GLU A N 1
ATOM 647 C CA . GLU A 1 86 ? 29.081 -5.824 0.044 1.00 71.81 86 GLU A CA 1
ATOM 648 C C . GLU A 1 86 ? 27.637 -5.656 0.543 1.00 71.81 86 GLU A C 1
ATOM 650 O O . GLU A 1 86 ? 27.144 -6.473 1.323 1.00 71.81 86 GLU A O 1
ATOM 655 N N . ASN A 1 87 ? 26.930 -4.622 0.078 1.00 74.06 87 ASN A N 1
ATOM 656 C CA . ASN A 1 87 ? 25.539 -4.387 0.442 1.00 74.06 87 ASN A CA 1
ATOM 657 C C . ASN A 1 87 ? 24.596 -5.380 -0.249 1.00 74.06 87 ASN A C 1
ATOM 659 O O . ASN A 1 87 ? 24.603 -5.547 -1.468 1.00 74.06 87 ASN A O 1
ATOM 663 N N . VAL A 1 88 ? 23.710 -5.987 0.540 1.00 72.94 88 VAL A N 1
ATOM 664 C CA . VAL A 1 88 ? 22.627 -6.828 0.023 1.00 72.94 88 VAL A CA 1
ATOM 665 C C . VAL A 1 88 ? 21.719 -5.988 -0.877 1.00 72.94 88 VAL A C 1
ATOM 667 O O . VAL A 1 88 ? 21.204 -4.944 -0.472 1.00 72.94 88 VAL A O 1
ATOM 670 N N . ASP A 1 89 ? 21.476 -6.461 -2.098 1.00 82.56 89 ASP A N 1
ATOM 671 C CA . ASP A 1 89 ? 20.499 -5.843 -2.990 1.00 82.56 89 ASP A CA 1
ATOM 672 C C . ASP A 1 89 ? 19.073 -6.191 -2.522 1.00 82.56 89 ASP A C 1
ATOM 674 O O . ASP A 1 89 ? 18.471 -7.189 -2.918 1.00 82.56 89 ASP A O 1
ATOM 678 N N . HIS A 1 90 ? 18.499 -5.357 -1.656 1.00 83.12 90 HIS A N 1
ATOM 679 C CA . HIS A 1 90 ? 17.121 -5.534 -1.181 1.00 83.12 90 HIS A CA 1
ATOM 680 C C . HIS A 1 90 ? 16.084 -5.438 -2.315 1.00 83.12 90 HIS A C 1
ATOM 682 O O . HIS A 1 90 ? 14.994 -6.006 -2.201 1.00 83.12 90 HIS A O 1
ATOM 688 N N . VAL A 1 91 ? 16.412 -4.766 -3.428 1.00 86.44 91 VAL A N 1
ATOM 689 C CA . VAL A 1 91 ? 15.551 -4.754 -4.619 1.00 86.44 91 VAL A CA 1
ATOM 690 C C . VAL A 1 91 ? 15.524 -6.149 -5.234 1.00 86.44 91 VAL A C 1
ATOM 692 O O . VAL A 1 91 ? 14.449 -6.634 -5.595 1.00 86.44 91 VAL A O 1
ATOM 695 N N . GLN A 1 92 ? 16.671 -6.829 -5.278 1.00 89.19 92 GLN A N 1
ATOM 696 C CA . GLN A 1 92 ? 16.754 -8.227 -5.689 1.00 89.19 92 GLN A CA 1
ATOM 697 C C . GLN A 1 92 ? 15.923 -9.139 -4.781 1.00 89.19 92 GLN A C 1
ATOM 699 O O . GLN A 1 92 ? 15.118 -9.920 -5.286 1.00 89.19 92 GLN A O 1
ATOM 704 N N . VAL A 1 93 ? 16.042 -8.998 -3.458 1.00 91.19 93 VAL A N 1
ATOM 705 C CA . VAL A 1 93 ? 15.283 -9.820 -2.496 1.00 91.19 93 VAL A CA 1
ATOM 706 C C . VAL A 1 93 ? 13.770 -9.629 -2.665 1.00 91.19 93 VAL A C 1
ATOM 708 O O . VAL A 1 93 ? 13.016 -10.608 -2.725 1.00 91.19 93 VAL A O 1
ATOM 711 N N . MET A 1 94 ? 13.309 -8.382 -2.817 1.00 92.25 94 MET A N 1
ATOM 712 C CA . MET A 1 94 ? 11.900 -8.084 -3.093 1.00 92.25 94 MET A CA 1
ATOM 713 C C . MET A 1 94 ? 11.447 -8.677 -4.434 1.00 92.25 94 MET A C 1
ATOM 715 O O . MET A 1 94 ? 10.350 -9.241 -4.524 1.00 92.25 94 MET A O 1
ATOM 719 N N . ARG A 1 95 ? 12.283 -8.575 -5.473 1.00 92.44 95 ARG A N 1
ATOM 720 C CA . ARG A 1 95 ? 12.016 -9.130 -6.805 1.00 92.44 95 ARG A CA 1
ATOM 721 C C . ARG A 1 95 ? 11.872 -10.648 -6.761 1.00 92.44 95 ARG A C 1
ATOM 723 O O . ARG A 1 95 ? 10.913 -11.176 -7.324 1.00 92.44 95 ARG A O 1
ATOM 730 N N . ASP A 1 96 ? 12.777 -11.339 -6.083 1.00 94.94 96 ASP A N 1
ATOM 731 C CA . ASP A 1 96 ? 12.775 -12.799 -5.998 1.00 94.94 96 ASP A CA 1
ATOM 732 C C . ASP A 1 96 ? 11.588 -13.320 -5.198 1.00 94.94 96 ASP A C 1
ATOM 734 O O . ASP A 1 96 ? 10.898 -14.231 -5.659 1.00 94.94 96 ASP A O 1
ATOM 738 N N . SER A 1 97 ? 11.279 -12.679 -4.070 1.00 96.44 97 SER A N 1
ATOM 739 C CA . SER A 1 97 ? 10.110 -12.998 -3.245 1.00 96.44 97 SER A CA 1
ATOM 740 C C . SER A 1 97 ? 8.804 -12.794 -4.022 1.00 96.44 97 SER A C 1
ATOM 742 O O . SER A 1 97 ? 7.942 -13.671 -4.079 1.00 96.44 97 SER A O 1
ATOM 744 N N . THR A 1 98 ? 8.673 -11.664 -4.722 1.00 96.25 98 THR A N 1
ATOM 745 C CA . THR A 1 98 ? 7.493 -11.377 -5.557 1.00 96.25 98 THR A CA 1
ATOM 746 C C . THR A 1 98 ? 7.347 -12.392 -6.692 1.00 96.25 98 THR A C 1
ATOM 748 O O . THR A 1 98 ? 6.259 -12.916 -6.931 1.00 96.25 98 THR A O 1
ATOM 751 N N . ASN A 1 99 ? 8.444 -12.713 -7.382 1.00 96.19 99 ASN A N 1
ATOM 752 C CA . ASN A 1 99 ? 8.428 -13.680 -8.475 1.00 96.19 99 ASN A CA 1
ATOM 753 C C . ASN A 1 99 ? 8.170 -15.109 -7.990 1.00 96.19 99 ASN A C 1
ATOM 755 O O . ASN A 1 99 ? 7.533 -15.867 -8.715 1.00 96.19 99 ASN A O 1
ATOM 759 N N . ALA A 1 100 ? 8.628 -15.483 -6.794 1.00 97.94 100 ALA A N 1
ATOM 760 C CA . ALA A 1 100 ? 8.322 -16.779 -6.198 1.00 97.94 100 ALA A CA 1
ATOM 761 C C . ALA A 1 100 ? 6.815 -16.950 -5.983 1.00 97.94 100 ALA A C 1
ATOM 763 O O . ALA A 1 100 ? 6.256 -17.942 -6.442 1.00 97.94 100 ALA A O 1
ATOM 764 N N . LEU A 1 101 ? 6.144 -15.948 -5.406 1.00 98.31 101 LEU A N 1
ATOM 765 C CA . LEU A 1 101 ? 4.686 -15.957 -5.264 1.00 98.31 101 LEU A CA 1
ATOM 766 C C . LEU A 1 101 ? 3.972 -16.010 -6.625 1.00 98.31 101 LEU A C 1
ATOM 768 O O . LEU A 1 101 ? 3.074 -16.823 -6.829 1.00 98.31 101 LEU A O 1
ATOM 772 N N . LEU A 1 102 ? 4.386 -15.174 -7.581 1.00 98.06 102 LEU A N 1
ATOM 773 C CA . LEU A 1 102 ? 3.745 -15.134 -8.898 1.00 98.06 102 LEU A CA 1
ATOM 774 C C . LEU A 1 102 ? 3.957 -16.413 -9.711 1.00 98.06 102 LEU A C 1
ATOM 776 O O . LEU A 1 102 ? 3.120 -16.729 -10.551 1.00 98.06 102 LEU A O 1
ATOM 780 N N . ARG A 1 103 ? 5.052 -17.155 -9.501 1.00 98.12 103 ARG A N 1
ATOM 781 C CA . ARG A 1 103 ? 5.239 -18.474 -10.127 1.00 98.12 103 ARG A CA 1
ATOM 782 C C . ARG A 1 103 ? 4.162 -19.452 -9.670 1.00 98.12 103 ARG A C 1
ATOM 784 O O . ARG A 1 103 ? 3.516 -20.043 -10.527 1.00 98.12 103 ARG A O 1
ATOM 791 N N . GLU A 1 104 ? 3.929 -19.546 -8.364 1.00 98.38 104 GLU A N 1
ATOM 792 C CA . GLU A 1 104 ? 2.892 -20.415 -7.797 1.00 98.38 104 GLU A CA 1
ATOM 793 C C . GLU A 1 104 ? 1.490 -20.003 -8.251 1.00 98.38 104 GLU A C 1
ATOM 795 O O . GLU A 1 104 ? 0.687 -20.851 -8.629 1.00 98.38 104 GLU A O 1
ATOM 800 N N . ALA A 1 105 ? 1.202 -18.699 -8.290 1.00 98.19 105 ALA A N 1
ATOM 801 C CA . ALA A 1 105 ? -0.080 -18.207 -8.785 1.00 98.19 105 ALA A CA 1
ATOM 802 C C . ALA A 1 105 ? -0.296 -18.547 -10.269 1.00 98.19 105 ALA A C 1
ATOM 804 O O . ALA A 1 105 ? -1.377 -18.970 -10.671 1.00 98.19 105 ALA A O 1
ATOM 805 N N . ARG A 1 106 ? 0.752 -18.446 -11.093 1.00 98.06 106 ARG A N 1
ATOM 806 C CA . ARG A 1 106 ? 0.678 -18.756 -12.530 1.00 98.06 106 ARG A CA 1
ATOM 807 C C . ARG A 1 106 ? 0.477 -20.237 -12.841 1.00 98.06 106 ARG A C 1
ATOM 809 O O . ARG A 1 106 ? 0.086 -20.552 -13.962 1.00 98.06 106 ARG A O 1
ATOM 816 N N . MET A 1 107 ? 0.736 -21.131 -11.886 1.00 97.69 107 MET A N 1
ATOM 817 C CA . MET A 1 107 ? 0.374 -22.546 -12.014 1.00 97.69 107 MET A CA 1
ATOM 818 C C . MET A 1 107 ? -1.141 -22.756 -11.930 1.00 97.69 107 MET A C 1
ATOM 820 O O . MET A 1 107 ? -1.645 -23.699 -12.530 1.00 97.69 107 MET A O 1
ATOM 824 N N . LEU A 1 108 ? -1.854 -21.872 -11.225 1.00 97.62 108 LEU A N 1
ATOM 825 C CA . LEU A 1 108 ? -3.315 -21.889 -11.131 1.00 97.62 108 LEU A CA 1
ATOM 826 C C . LEU A 1 108 ? -3.970 -21.228 -12.349 1.00 97.62 108 LEU A C 1
ATOM 828 O O . LEU A 1 108 ? -4.976 -21.713 -12.856 1.00 97.62 108 LEU A O 1
ATOM 832 N N . SER A 1 109 ? -3.388 -20.132 -12.845 1.00 97.19 109 SER A N 1
ATOM 833 C CA . SER A 1 109 ? -3.850 -19.471 -14.068 1.00 97.19 109 SER A CA 1
ATOM 834 C C . SER A 1 109 ? -2.721 -18.759 -14.805 1.00 97.19 109 SER A C 1
ATOM 836 O O . SER A 1 109 ? -2.043 -17.883 -14.261 1.00 97.19 109 SER A O 1
ATOM 838 N N . SER A 1 110 ? -2.558 -19.070 -16.095 1.00 95.00 110 SER A N 1
ATOM 839 C CA . SER A 1 110 ? -1.547 -18.439 -16.947 1.00 95.00 110 SER A CA 1
ATOM 840 C C . SER A 1 110 ? -1.784 -16.949 -17.190 1.00 95.00 110 SER A C 1
ATOM 842 O O . SER A 1 110 ? -0.845 -16.277 -17.621 1.00 95.00 110 SER A O 1
ATOM 844 N N . GLU A 1 111 ? -2.987 -16.440 -16.914 1.00 94.94 111 GLU A N 1
ATOM 845 C CA . GLU A 1 111 ? -3.378 -15.038 -17.112 1.00 94.94 111 GLU A CA 1
ATOM 846 C C . GLU A 1 111 ? -2.925 -14.112 -15.973 1.00 94.94 111 GLU A C 1
ATOM 848 O O . GLU A 1 111 ? -2.950 -12.890 -16.122 1.00 94.94 111 GLU A O 1
ATOM 853 N N . ILE A 1 112 ? -2.463 -14.673 -14.849 1.00 96.75 112 ILE A N 1
ATOM 854 C CA . ILE A 1 112 ? -1.948 -13.895 -13.718 1.00 96.75 112 ILE A CA 1
ATOM 855 C C . ILE A 1 112 ? -0.604 -13.265 -14.099 1.00 96.75 112 ILE A C 1
ATOM 857 O O . ILE A 1 112 ? 0.423 -13.938 -14.261 1.00 96.75 112 ILE A O 1
ATOM 861 N N . GLU A 1 113 ? -0.588 -11.940 -14.214 1.00 94.81 113 GLU A N 1
ATOM 862 C CA . GLU A 1 113 ? 0.613 -11.182 -14.546 1.00 94.81 113 GLU A CA 1
ATOM 863 C C . GLU A 1 113 ? 1.167 -10.428 -13.335 1.00 94.81 113 GLU A C 1
ATOM 865 O O . GLU A 1 113 ? 2.383 -10.426 -13.150 1.00 94.81 113 GLU A O 1
ATOM 870 N N . SER A 1 114 ? 0.312 -9.869 -12.482 1.00 94.75 114 SER A N 1
ATOM 871 C CA . SER A 1 114 ? 0.685 -9.026 -11.339 1.00 94.75 114 SER A CA 1
ATOM 872 C C . SER A 1 114 ? 0.129 -9.541 -10.008 1.00 94.75 114 SER A C 1
ATOM 874 O O . SER A 1 114 ? -0.691 -10.456 -9.970 1.00 94.75 114 SER A O 1
ATOM 876 N N . LEU A 1 115 ? 0.553 -8.933 -8.894 1.00 93.88 115 LEU A N 1
ATOM 877 C CA . LEU A 1 115 ? -0.009 -9.239 -7.571 1.00 93.88 115 LEU A CA 1
ATOM 878 C C . LEU A 1 115 ? -1.510 -8.925 -7.487 1.00 93.88 115 LEU A C 1
ATOM 880 O O . LEU A 1 115 ? -2.239 -9.667 -6.840 1.00 93.88 115 LEU A O 1
ATOM 884 N N . ASN A 1 116 ? -1.972 -7.883 -8.184 1.00 93.50 116 ASN A N 1
ATOM 885 C CA . ASN A 1 116 ? -3.388 -7.511 -8.216 1.00 93.50 116 ASN A CA 1
ATOM 886 C C . ASN A 1 116 ? -4.247 -8.577 -8.916 1.00 93.50 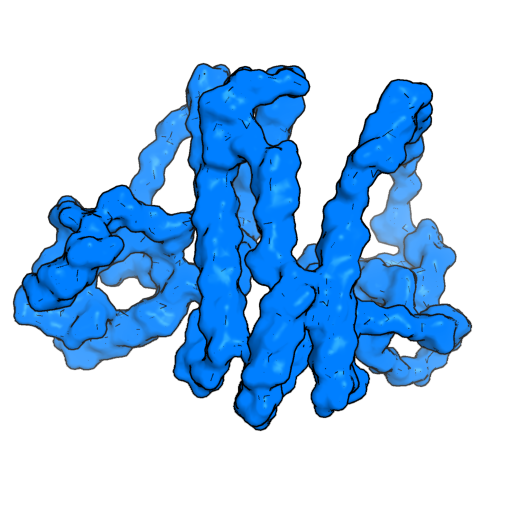116 ASN A C 1
ATOM 888 O O . ASN A 1 116 ? -5.419 -8.737 -8.592 1.00 93.50 116 ASN A O 1
ATOM 892 N N . ASP A 1 117 ? -3.664 -9.329 -9.856 1.00 96.62 117 ASP A N 1
ATOM 893 C CA . ASP A 1 117 ? -4.370 -10.420 -10.534 1.00 96.62 117 ASP A CA 1
ATOM 894 C C . ASP A 1 117 ? -4.606 -11.612 -9.602 1.00 96.62 117 ASP A C 1
ATOM 896 O O . ASP A 1 117 ? -5.582 -12.331 -9.782 1.00 96.62 117 ASP A O 1
ATOM 900 N N . ILE A 1 118 ? -3.753 -11.805 -8.587 1.00 97.44 118 ILE A N 1
ATOM 901 C CA . ILE A 1 118 ? -3.977 -12.812 -7.539 1.00 97.44 118 ILE A CA 1
ATOM 902 C C . ILE A 1 118 ? -5.223 -12.445 -6.731 1.00 97.44 118 ILE A C 1
ATOM 904 O O . ILE A 1 118 ? -6.057 -13.308 -6.467 1.00 97.44 118 ILE A O 1
ATOM 908 N N . ASP A 1 119 ? -5.359 -11.167 -6.369 1.00 96.50 119 ASP A N 1
ATOM 909 C CA . ASP A 1 119 ? -6.495 -10.697 -5.578 1.00 96.50 119 ASP A CA 1
ATOM 910 C C . ASP A 1 119 ? -7.808 -10.872 -6.351 1.00 96.50 119 ASP A C 1
ATOM 912 O O . ASP A 1 119 ? -8.759 -11.439 -5.817 1.00 96.50 119 ASP A O 1
ATOM 916 N N . ALA A 1 120 ? -7.835 -10.472 -7.628 1.00 96.19 120 ALA A N 1
ATOM 917 C CA . ALA A 1 120 ? -8.987 -10.687 -8.504 1.00 96.19 120 ALA A CA 1
ATOM 918 C C . ALA A 1 120 ? -9.300 -12.181 -8.694 1.00 96.19 120 ALA A C 1
ATOM 920 O O . ALA A 1 120 ? -10.456 -12.584 -8.632 1.00 96.19 120 ALA A O 1
ATOM 921 N N . TYR A 1 121 ? -8.278 -13.021 -8.866 1.00 98.06 121 TYR A N 1
ATOM 922 C CA . TYR A 1 121 ? -8.462 -14.461 -9.030 1.00 98.06 121 TYR A CA 1
ATOM 923 C C . TYR A 1 121 ? -9.100 -15.118 -7.794 1.00 98.06 121 TYR A C 1
ATOM 925 O O . TYR A 1 121 ? -10.008 -15.934 -7.940 1.00 98.06 121 TYR A O 1
ATOM 933 N N . LEU A 1 122 ? -8.678 -14.737 -6.583 1.00 98.19 122 LEU A N 1
ATOM 934 C CA . LEU A 1 122 ? -9.178 -15.290 -5.314 1.00 98.19 122 LEU A CA 1
ATOM 935 C C . LEU A 1 122 ? -10.609 -14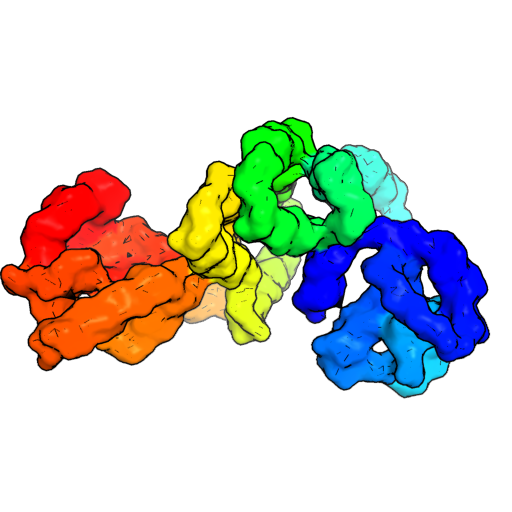.874 -4.951 1.00 98.19 122 LEU A C 1
ATOM 937 O O . LEU A 1 122 ? -11.259 -15.550 -4.142 1.00 98.19 122 LEU A O 1
ATOM 941 N N . VAL A 1 123 ? -11.100 -13.772 -5.525 1.00 97.44 123 VAL A N 1
ATOM 942 C CA . VAL A 1 123 ? -12.516 -13.393 -5.428 1.00 97.44 123 VAL A CA 1
ATOM 943 C C . VAL A 1 123 ? -13.384 -14.490 -6.049 1.00 97.44 123 VAL A C 1
ATOM 945 O O . VAL A 1 123 ? -14.322 -14.954 -5.398 1.00 97.44 123 VAL A O 1
ATOM 948 N N . ASP A 1 124 ? -12.996 -14.971 -7.232 1.00 97.25 124 ASP A N 1
ATOM 949 C CA . ASP A 1 124 ? -13.761 -15.948 -8.014 1.00 97.25 124 ASP A CA 1
ATOM 950 C C . ASP A 1 124 ? -13.414 -17.417 -7.693 1.00 97.25 124 ASP A C 1
ATOM 952 O O . ASP A 1 124 ? -14.256 -18.293 -7.876 1.00 97.25 124 ASP A O 1
ATOM 956 N N . HIS A 1 125 ? -12.207 -17.699 -7.184 1.00 97.75 125 HIS A N 1
ATOM 957 C CA . HIS A 1 125 ? -11.681 -19.062 -6.990 1.00 97.75 125 HIS A CA 1
ATOM 958 C C . HIS A 1 125 ? -11.277 -19.298 -5.530 1.00 97.75 125 HIS A C 1
ATOM 960 O O . HIS A 1 125 ? -10.107 -19.181 -5.150 1.00 97.75 125 HIS A O 1
ATOM 966 N N . GLN A 1 126 ? -12.252 -19.611 -4.674 1.00 97.19 126 GLN A N 1
ATOM 967 C CA . GLN A 1 126 ? -12.003 -19.836 -3.245 1.00 97.19 126 GLN A CA 1
ATOM 968 C C . GLN A 1 126 ? -11.096 -21.044 -2.980 1.00 97.19 126 GLN A C 1
ATOM 970 O O . GLN A 1 126 ? -10.308 -21.034 -2.037 1.00 97.19 126 GLN A O 1
ATOM 975 N N . GLU A 1 127 ? -11.191 -22.079 -3.809 1.00 98.06 127 GLU A N 1
ATOM 976 C CA . GLU A 1 127 ? -10.419 -23.318 -3.713 1.00 98.06 127 GLU A CA 1
ATOM 977 C C . GLU A 1 127 ? -8.903 -23.103 -3.831 1.00 98.06 127 GLU A C 1
ATOM 979 O O . GLU A 1 127 ? -8.118 -23.944 -3.393 1.00 98.06 127 GLU A O 1
ATOM 984 N N . ALA A 1 128 ? -8.479 -21.964 -4.383 1.00 98.25 128 ALA A N 1
ATOM 985 C CA . ALA A 1 128 ? -7.077 -21.600 -4.528 1.00 98.25 128 ALA A CA 1
ATOM 986 C C . ALA A 1 128 ? -6.456 -20.952 -3.275 1.00 98.25 128 ALA A C 1
ATOM 988 O O . ALA A 1 128 ? -5.232 -20.782 -3.234 1.00 98.25 128 ALA A O 1
ATOM 989 N N . ASP A 1 129 ? -7.259 -20.586 -2.267 1.00 98.62 129 ASP A N 1
ATOM 990 C CA . ASP A 1 129 ? -6.810 -19.819 -1.094 1.00 98.62 129 ASP A CA 1
ATOM 991 C C . ASP A 1 129 ? -5.678 -20.531 -0.341 1.00 98.62 129 ASP A C 1
ATOM 993 O O . ASP A 1 129 ? -4.605 -19.960 -0.153 1.00 98.62 129 ASP A O 1
ATOM 997 N N . ASP A 1 130 ? -5.843 -21.817 -0.019 1.00 98.62 130 ASP A N 1
ATOM 998 C CA . ASP A 1 130 ? -4.830 -22.600 0.703 1.00 98.62 130 ASP A CA 1
ATOM 999 C C . ASP A 1 130 ? -3.488 -22.676 -0.044 1.00 98.62 130 ASP A C 1
ATOM 1001 O O . ASP A 1 130 ? -2.416 -22.592 0.570 1.00 98.62 130 ASP A O 1
ATOM 1005 N N . HIS A 1 131 ? -3.525 -22.834 -1.372 1.00 98.69 131 HIS A N 1
ATOM 1006 C CA . HIS A 1 131 ? -2.319 -22.865 -2.209 1.00 98.69 131 HIS A CA 1
ATOM 1007 C C . HIS A 1 131 ? -1.611 -21.512 -2.184 1.00 98.69 131 HIS A C 1
ATOM 1009 O O . HIS A 1 131 ? -0.408 -21.431 -1.919 1.00 98.69 131 HIS A O 1
ATOM 1015 N N . LEU A 1 132 ? -2.364 -20.431 -2.390 1.00 98.62 132 LEU A N 1
ATOM 1016 C CA . LEU A 1 132 ? -1.818 -19.078 -2.434 1.00 98.62 132 LEU A CA 1
ATOM 1017 C C . LEU A 1 132 ? -1.364 -18.578 -1.059 1.00 98.62 132 LEU A C 1
ATOM 1019 O O . LEU A 1 132 ? -0.380 -17.846 -0.985 1.00 98.62 132 LEU A O 1
ATOM 1023 N N . VAL A 1 133 ? -1.981 -19.018 0.041 1.00 98.75 133 VAL A N 1
ATOM 1024 C CA . VAL A 1 133 ? -1.497 -18.771 1.410 1.00 98.75 133 VAL A CA 1
ATOM 1025 C C . VAL A 1 133 ? -0.142 -19.435 1.639 1.00 98.75 133 VAL A C 1
ATOM 1027 O O . VAL A 1 133 ? 0.774 -18.798 2.171 1.00 98.75 133 VAL A O 1
ATOM 1030 N N . LYS A 1 134 ? 0.015 -20.701 1.234 1.00 98.69 134 LYS A N 1
ATOM 1031 C CA . LYS A 1 134 ? 1.300 -21.411 1.335 1.00 98.69 134 LYS A CA 1
ATOM 1032 C C . LYS A 1 134 ? 2.366 -20.713 0.496 1.00 98.69 134 LYS A C 1
ATOM 1034 O O . LYS A 1 134 ? 3.443 -20.427 1.017 1.00 98.69 134 LYS A O 1
ATOM 1039 N N . ALA A 1 135 ? 2.043 -20.352 -0.745 1.00 98.56 135 ALA A N 1
ATOM 1040 C CA . ALA A 1 135 ? 2.939 -19.611 -1.630 1.00 98.56 135 ALA A CA 1
ATOM 1041 C C . ALA A 1 135 ? 3.330 -18.235 -1.061 1.00 98.56 135 ALA A C 1
ATOM 1043 O O . ALA A 1 135 ? 4.499 -17.850 -1.096 1.00 98.56 135 ALA A O 1
ATOM 1044 N N . LEU A 1 136 ? 2.374 -17.495 -0.491 1.00 98.44 136 LEU A N 1
ATOM 1045 C CA . LEU A 1 136 ? 2.595 -16.175 0.107 1.00 98.44 136 LEU A CA 1
ATOM 1046 C C . LEU A 1 136 ? 3.554 -16.234 1.303 1.00 98.44 136 LEU A C 1
ATOM 1048 O O . LEU A 1 136 ? 4.369 -15.329 1.482 1.00 98.44 136 LEU A O 1
ATOM 1052 N N . ARG A 1 137 ? 3.481 -17.300 2.107 1.00 98.19 137 ARG A N 1
ATOM 1053 C CA . ARG A 1 137 ? 4.400 -17.533 3.230 1.00 98.19 137 ARG A CA 1
ATOM 1054 C C . ARG A 1 137 ? 5.768 -18.009 2.752 1.00 98.19 137 ARG A C 1
ATOM 1056 O O . ARG A 1 137 ? 6.779 -17.438 3.149 1.00 98.19 137 ARG A O 1
ATOM 1063 N N . ALA A 1 138 ? 5.800 -19.018 1.882 1.00 98.12 138 ALA A N 1
ATOM 1064 C CA . ALA A 1 138 ? 7.036 -19.617 1.381 1.00 98.12 138 ALA A CA 1
ATOM 1065 C C . ALA A 1 138 ? 7.887 -18.628 0.570 1.00 98.12 138 ALA A C 1
ATOM 1067 O O . ALA A 1 138 ? 9.112 -18.710 0.581 1.00 98.12 138 ALA A O 1
ATOM 1068 N N . SER A 1 139 ? 7.253 -17.658 -0.094 1.00 97.62 139 SER A N 1
ATOM 1069 C CA . SER A 1 139 ? 7.950 -16.623 -0.856 1.00 97.62 139 SER A CA 1
ATOM 1070 C C . SER A 1 139 ? 8.660 -15.574 0.001 1.00 97.62 139 SER A C 1
ATOM 1072 O O . SER A 1 139 ? 9.333 -14.721 -0.564 1.00 97.62 139 SER A O 1
ATOM 1074 N N . ARG A 1 140 ? 8.492 -15.587 1.334 1.00 96.25 140 ARG A N 1
ATOM 1075 C CA . ARG A 1 140 ? 8.945 -14.539 2.274 1.00 96.25 140 ARG A CA 1
ATOM 1076 C C . ARG A 1 140 ? 8.358 -13.145 2.023 1.00 96.25 140 ARG A C 1
ATOM 1078 O O . ARG A 1 140 ? 8.755 -12.191 2.689 1.00 96.25 140 ARG A O 1
ATOM 1085 N N . TYR A 1 141 ? 7.363 -12.997 1.142 1.00 96.19 141 TYR A N 1
ATOM 1086 C CA . TYR A 1 141 ? 6.771 -11.691 0.824 1.00 96.19 141 TYR A CA 1
ATOM 1087 C C . TYR A 1 141 ? 6.239 -10.959 2.070 1.00 96.19 141 TYR A C 1
ATOM 1089 O O . TYR A 1 141 ? 6.397 -9.747 2.196 1.00 96.19 141 TYR A O 1
ATOM 1097 N N . LEU A 1 142 ? 5.654 -11.700 3.019 1.00 97.19 142 LEU A N 1
ATOM 1098 C CA . LEU A 1 142 ? 5.141 -11.164 4.289 1.00 97.19 142 LEU A CA 1
ATOM 1099 C C . LEU A 1 142 ? 6.237 -10.683 5.256 1.00 97.19 142 LEU A C 1
ATOM 1101 O O . LEU A 1 142 ? 5.923 -10.076 6.277 1.00 97.19 142 LEU A O 1
ATOM 1105 N N . GLU A 1 143 ? 7.506 -10.963 4.967 1.00 95.75 143 GLU A N 1
ATOM 1106 C CA . GLU A 1 143 ? 8.633 -10.736 5.875 1.00 95.75 143 GLU A CA 1
ATOM 1107 C C . GLU A 1 143 ? 9.647 -9.719 5.354 1.00 95.75 143 GLU A C 1
ATOM 1109 O O . GLU A 1 143 ? 10.511 -9.302 6.115 1.00 95.75 143 GLU A O 1
ATOM 1114 N N . LEU A 1 144 ? 9.522 -9.271 4.099 1.00 93.00 144 LEU A N 1
ATOM 1115 C CA . LEU A 1 144 ? 10.441 -8.310 3.469 1.00 93.00 144 LEU A CA 1
ATOM 1116 C C . LEU A 1 144 ? 10.616 -7.007 4.262 1.00 93.00 144 LEU A C 1
ATOM 1118 O O . LEU A 1 144 ? 11.641 -6.341 4.158 1.00 93.00 144 LEU A O 1
ATOM 1122 N N . TRP A 1 145 ? 9.610 -6.627 5.051 1.00 94.19 145 TRP A N 1
ATOM 1123 C CA . TRP A 1 145 ? 9.674 -5.446 5.907 1.00 94.19 145 TRP A CA 1
ATOM 1124 C C . TRP A 1 145 ? 10.738 -5.565 7.005 1.00 94.19 145 TRP A C 1
ATOM 1126 O O . TRP A 1 145 ? 11.236 -4.535 7.451 1.00 94.19 145 TRP A O 1
ATOM 1136 N N . LYS A 1 146 ? 11.088 -6.787 7.439 1.00 94.62 146 LYS A N 1
ATOM 1137 C CA . LYS A 1 146 ? 12.095 -7.029 8.483 1.00 94.62 146 LYS A CA 1
ATOM 1138 C C . LYS A 1 146 ? 13.463 -6.544 8.013 1.00 94.62 146 LYS A C 1
ATOM 1140 O O . LYS A 1 146 ? 14.095 -5.757 8.707 1.00 94.62 146 LYS A O 1
ATOM 1145 N N . ASP A 1 147 ? 13.839 -6.915 6.791 1.00 90.62 147 ASP A N 1
ATOM 1146 C CA . ASP A 1 147 ? 15.115 -6.538 6.181 1.00 90.62 147 ASP A CA 1
ATOM 1147 C C . ASP A 1 147 ? 15.245 -5.000 6.064 1.00 90.62 147 ASP A C 1
ATOM 1149 O O . ASP A 1 147 ? 16.293 -4.423 6.354 1.00 90.62 147 ASP A O 1
ATOM 1153 N N . GLU A 1 148 ? 14.158 -4.314 5.684 1.00 88.44 148 GLU A N 1
ATOM 1154 C CA . GLU A 1 148 ? 14.115 -2.844 5.606 1.00 88.44 148 GLU A CA 1
ATOM 1155 C C . GLU A 1 148 ? 14.164 -2.185 6.993 1.00 88.44 148 GLU A C 1
ATOM 1157 O O . GLU A 1 148 ? 14.810 -1.148 7.171 1.00 88.44 148 GLU A O 1
ATOM 1162 N N . PHE A 1 149 ? 13.484 -2.776 7.979 1.00 91.62 149 PHE A N 1
ATOM 1163 C CA . PHE A 1 149 ? 13.478 -2.301 9.359 1.00 91.62 149 PHE A CA 1
ATOM 1164 C C . PHE A 1 149 ? 14.865 -2.403 9.995 1.00 91.62 149 PHE A C 1
ATOM 1166 O O . PHE A 1 149 ? 15.326 -1.433 10.586 1.00 91.62 149 PHE A O 1
ATOM 1173 N N . GLU A 1 150 ? 15.542 -3.541 9.850 1.00 89.94 150 GLU A N 1
ATOM 1174 C CA . GLU A 1 150 ? 16.875 -3.771 10.415 1.00 89.94 150 GLU A CA 1
ATOM 1175 C C . GLU A 1 150 ? 17.903 -2.796 9.834 1.00 89.94 150 GLU A C 1
ATOM 1177 O O . GLU A 1 150 ? 18.620 -2.125 10.580 1.00 89.94 150 GLU A O 1
ATOM 1182 N N . ARG A 1 151 ? 17.914 -2.634 8.506 1.00 85.81 151 ARG A N 1
ATOM 1183 C CA . ARG A 1 151 ? 18.819 -1.707 7.817 1.00 85.81 151 ARG A CA 1
ATOM 1184 C C . ARG A 1 151 ? 18.594 -0.252 8.224 1.00 85.81 151 ARG A C 1
ATOM 1186 O O . ARG A 1 151 ? 19.545 0.514 8.370 1.00 85.81 151 ARG A O 1
ATOM 1193 N N . ASN A 1 152 ? 17.334 0.140 8.391 1.00 91.25 152 ASN A N 1
ATOM 1194 C CA . ASN A 1 152 ? 16.942 1.524 8.636 1.00 91.25 152 ASN A CA 1
ATOM 1195 C C . ASN A 1 152 ? 16.403 1.741 10.053 1.00 91.25 152 ASN A C 1
ATOM 1197 O O . ASN A 1 152 ? 15.588 2.639 10.267 1.00 91.25 152 ASN A O 1
ATOM 1201 N N . ALA A 1 153 ? 16.870 0.964 11.035 1.00 92.25 153 ALA A N 1
ATOM 1202 C CA . ALA A 1 153 ? 16.343 0.979 12.403 1.00 92.25 153 ALA A CA 1
ATOM 1203 C C . ALA A 1 153 ? 16.353 2.383 13.039 1.00 92.25 153 ALA A C 1
ATOM 1205 O O . ALA A 1 153 ? 15.464 2.738 13.818 1.00 92.25 153 ALA A O 1
ATOM 1206 N N . TRP A 1 154 ? 17.318 3.222 12.645 1.00 95.00 154 TRP A N 1
ATOM 1207 C CA . TRP A 1 154 ? 17.433 4.610 13.089 1.00 95.00 154 TRP A CA 1
ATOM 1208 C C . TRP A 1 154 ? 16.227 5.487 12.738 1.00 95.00 154 TRP A C 1
ATOM 1210 O O . TRP A 1 154 ? 15.976 6.477 13.418 1.00 95.00 154 TRP A O 1
ATOM 1220 N N . GLN A 1 155 ? 15.458 5.124 11.714 1.00 96.19 155 GLN A N 1
ATOM 1221 C CA . GLN A 1 155 ? 14.302 5.888 11.252 1.00 96.19 155 GLN A CA 1
ATOM 1222 C C . GLN A 1 155 ? 13.058 5.701 12.128 1.00 96.19 155 GLN A C 1
ATOM 1224 O O . GLN A 1 155 ? 12.115 6.476 11.999 1.00 96.19 155 GLN A O 1
ATOM 1229 N N . TYR A 1 156 ? 13.027 4.683 12.993 1.00 94.25 156 TYR A N 1
ATOM 1230 C CA . TYR A 1 156 ? 11.820 4.272 13.722 1.00 94.25 156 TYR A CA 1
ATOM 1231 C C . TYR A 1 156 ? 11.766 4.776 15.169 1.00 94.25 156 TYR A C 1
ATOM 1233 O O . TYR A 1 156 ? 10.704 4.738 15.790 1.00 94.25 156 TYR A O 1
ATOM 1241 N N . HIS A 1 157 ? 12.890 5.257 15.709 1.00 92.69 157 HIS A N 1
ATOM 1242 C CA . HIS A 1 157 ? 12.990 5.768 17.075 1.00 92.69 157 HIS A CA 1
ATOM 1243 C C . HIS A 1 157 ? 13.895 6.999 17.135 1.00 92.69 157 HIS A C 1
ATOM 1245 O O . HIS A 1 157 ? 15.045 6.948 16.703 1.00 92.69 157 HIS A O 1
ATOM 1251 N N . VAL A 1 158 ? 13.409 8.088 17.745 1.00 93.25 158 VAL A N 1
ATOM 1252 C CA . VAL A 1 158 ? 14.153 9.361 17.826 1.00 93.25 158 VAL A CA 1
ATOM 1253 C C . VAL A 1 158 ? 15.529 9.207 18.483 1.00 93.25 158 VAL A C 1
ATOM 1255 O O . VAL A 1 158 ? 16.495 9.788 18.002 1.00 93.25 158 VAL A O 1
ATOM 1258 N N . ALA A 1 159 ? 15.656 8.360 19.510 1.00 92.81 159 ALA A N 1
ATOM 1259 C CA . ALA A 1 159 ? 16.938 8.100 20.168 1.00 92.81 159 ALA A CA 1
ATOM 1260 C C . ALA A 1 159 ? 17.964 7.455 19.217 1.00 92.81 159 ALA A C 1
ATOM 1262 O O . ALA A 1 159 ? 19.141 7.814 19.222 1.00 92.81 159 ALA A O 1
ATOM 1263 N N . PHE A 1 160 ? 17.521 6.535 18.353 1.00 93.75 160 PHE A N 1
ATOM 1264 C CA . PHE A 1 160 ? 18.395 5.942 17.343 1.00 93.75 160 PHE A CA 1
ATOM 1265 C C . PHE A 1 160 ? 18.718 6.936 16.228 1.00 93.75 160 PHE A C 1
ATOM 1267 O O . PHE A 1 160 ? 19.858 6.976 15.778 1.00 93.75 160 PHE A O 1
ATOM 1274 N N . MET A 1 161 ? 17.769 7.786 15.827 1.00 95.69 161 MET A N 1
ATOM 1275 C CA . MET A 1 161 ? 18.017 8.870 14.870 1.00 95.69 161 MET A CA 1
ATOM 1276 C C . MET A 1 161 ? 19.056 9.878 15.387 1.00 95.69 161 MET A C 1
ATOM 1278 O O . MET A 1 161 ? 19.925 10.332 14.639 1.00 95.69 161 MET A O 1
ATOM 1282 N N . GLU A 1 162 ? 19.002 10.217 16.676 1.00 93.38 162 GLU A N 1
ATOM 1283 C CA . GLU A 1 162 ? 19.985 11.080 17.338 1.00 93.38 162 GLU A CA 1
ATOM 1284 C C . GLU A 1 162 ? 21.384 10.453 17.318 1.00 93.38 162 GLU A C 1
ATOM 1286 O O . GLU A 1 162 ? 22.335 11.123 16.912 1.00 93.38 162 GLU A O 1
ATOM 1291 N N . GLY A 1 163 ? 21.491 9.166 17.669 1.00 92.06 163 GLY A N 1
ATOM 1292 C CA . GLY A 1 163 ? 22.749 8.411 17.688 1.00 92.06 163 GLY A CA 1
ATOM 1293 C C . GLY A 1 163 ? 23.261 7.939 16.320 1.00 92.06 163 GLY A C 1
ATOM 1294 O O . GLY A 1 163 ? 24.389 7.454 16.225 1.00 92.06 163 GLY A O 1
ATOM 1295 N N . TYR A 1 164 ? 22.465 8.063 15.254 1.00 93.31 164 TYR A N 1
ATOM 1296 C CA . TYR A 1 164 ? 22.843 7.586 13.927 1.00 93.31 164 TYR A CA 1
ATOM 1297 C C . TYR A 1 164 ? 23.964 8.437 13.321 1.00 93.31 164 TYR A C 1
ATOM 1299 O O . TYR A 1 164 ? 23.865 9.671 13.241 1.00 93.31 164 TYR A O 1
ATOM 1307 N N . LYS A 1 165 ? 25.020 7.748 12.866 1.00 91.62 165 LYS A N 1
ATOM 1308 C CA . LYS A 1 165 ? 26.243 8.318 12.286 1.00 91.62 165 LYS A CA 1
ATOM 1309 C C . LYS A 1 165 ? 25.997 8.820 10.857 1.00 91.62 165 LYS A C 1
ATOM 1311 O O . LYS A 1 165 ? 26.448 8.228 9.885 1.00 91.62 165 LYS A O 1
ATOM 1316 N N . SER A 1 166 ? 25.261 9.917 10.744 1.00 89.31 166 SER A N 1
ATOM 1317 C CA . SER A 1 166 ? 25.071 10.704 9.521 1.00 89.31 166 SER A CA 1
ATOM 1318 C C . SER A 1 166 ? 24.976 12.191 9.864 1.00 89.31 166 SER A C 1
ATOM 1320 O O . SER A 1 166 ? 24.771 12.557 11.030 1.00 89.31 166 SER A O 1
ATOM 1322 N N . SER A 1 167 ? 25.147 13.051 8.857 1.00 92.06 167 SER A N 1
ATOM 1323 C CA . SER A 1 167 ? 25.101 14.502 9.051 1.00 92.06 167 SER A CA 1
ATOM 1324 C C . SER A 1 167 ? 23.714 14.969 9.518 1.00 92.06 167 SER A C 1
ATOM 1326 O O . SER A 1 167 ? 22.697 14.300 9.299 1.00 92.06 167 SER A O 1
ATOM 1328 N N . ALA A 1 168 ? 23.662 16.119 10.192 1.00 93.00 168 ALA A N 1
ATOM 1329 C CA . ALA A 1 168 ? 22.397 16.695 10.640 1.00 93.00 168 ALA A CA 1
ATOM 1330 C C . ALA A 1 168 ? 21.498 17.055 9.448 1.00 93.00 168 ALA A C 1
ATOM 1332 O O . ALA A 1 168 ? 20.300 16.799 9.492 1.00 93.00 168 ALA A O 1
ATOM 1333 N N . GLU A 1 169 ? 22.091 17.550 8.362 1.00 95.12 169 GLU A N 1
ATOM 1334 C CA . GLU A 1 169 ? 21.412 17.927 7.121 1.00 95.12 169 GLU A CA 1
ATOM 1335 C C . GLU A 1 169 ? 20.791 16.707 6.436 1.00 95.12 169 GLU A C 1
ATOM 1337 O O . GLU A 1 169 ? 19.678 16.786 5.925 1.00 95.12 169 GLU A O 1
ATOM 1342 N N . HIS A 1 170 ? 21.477 15.558 6.450 1.00 93.50 170 HIS A N 1
ATOM 1343 C CA . HIS A 1 170 ? 20.930 14.312 5.914 1.00 93.50 170 HIS A CA 1
ATOM 1344 C C . HIS A 1 170 ? 19.689 13.863 6.697 1.00 93.50 170 HIS A C 1
ATOM 1346 O O . HIS A 1 170 ? 18.660 13.542 6.101 1.00 93.50 170 HIS A O 1
ATOM 1352 N N . LYS A 1 171 ? 19.767 13.882 8.034 1.00 95.69 171 LYS A N 1
ATOM 1353 C CA . LYS A 1 171 ? 18.641 13.526 8.911 1.00 95.69 171 LYS A CA 1
ATOM 1354 C C . LYS A 1 171 ? 17.477 14.503 8.763 1.00 95.69 171 LYS A C 1
ATOM 1356 O O . LYS A 1 171 ? 16.336 14.061 8.661 1.00 95.69 171 LYS A O 1
ATOM 1361 N N . GLN A 1 172 ? 17.768 15.800 8.686 1.00 97.19 172 GLN A N 1
ATOM 1362 C CA . GLN A 1 172 ? 16.771 16.840 8.447 1.00 97.19 172 GLN A CA 1
ATOM 1363 C C . GLN A 1 172 ? 16.055 16.624 7.116 1.00 97.19 172 GLN A C 1
ATOM 1365 O O . GLN A 1 172 ? 14.831 16.524 7.113 1.00 97.19 172 GLN A O 1
ATOM 1370 N N . ARG A 1 173 ? 16.805 16.456 6.018 1.00 96.94 173 ARG A N 1
ATOM 1371 C CA . ARG A 1 173 ? 16.237 16.205 4.687 1.00 96.94 173 ARG A CA 1
ATOM 1372 C C . ARG A 1 173 ? 15.318 14.988 4.691 1.00 96.94 173 ARG A C 1
ATOM 1374 O O . ARG A 1 173 ? 14.193 15.083 4.222 1.00 96.94 173 ARG A O 1
ATOM 1381 N N . TYR A 1 174 ? 15.767 13.875 5.273 1.00 96.31 174 TYR A N 1
ATOM 1382 C CA . TYR A 1 174 ? 14.940 12.676 5.416 1.00 96.31 174 TYR A CA 1
ATOM 1383 C C . TYR A 1 174 ? 13.618 12.966 6.148 1.00 96.31 174 TYR A C 1
ATOM 1385 O O . TYR A 1 174 ? 12.554 12.553 5.685 1.00 96.31 174 TYR A O 1
ATOM 1393 N N . CYS A 1 175 ? 13.672 13.676 7.281 1.00 97.06 175 CYS A N 1
ATOM 1394 C CA . CYS A 1 175 ? 12.480 13.991 8.067 1.00 97.06 175 CYS A CA 1
ATOM 1395 C C . CYS A 1 175 ? 11.516 14.901 7.295 1.00 97.06 175 CYS A C 1
ATOM 1397 O O . CYS A 1 175 ? 10.320 14.627 7.243 1.00 97.06 175 CYS A O 1
ATOM 1399 N N . GLU A 1 176 ? 12.034 15.961 6.674 1.00 95.94 176 GLU A N 1
ATOM 1400 C CA . GLU A 1 176 ? 11.244 16.914 5.891 1.00 95.94 176 GLU A CA 1
ATOM 1401 C C . GLU A 1 176 ? 10.596 16.248 4.673 1.00 95.94 176 GLU A C 1
ATOM 1403 O O . GLU A 1 176 ? 9.400 16.425 4.449 1.00 95.94 176 GLU A O 1
ATOM 1408 N N . GLU A 1 177 ? 11.343 15.431 3.923 1.00 94.81 177 GLU A N 1
ATOM 1409 C CA . GLU A 1 177 ? 10.825 14.682 2.773 1.00 94.81 177 GLU A CA 1
ATOM 1410 C C . GLU A 1 177 ? 9.745 13.676 3.187 1.00 94.81 177 GLU A C 1
ATOM 1412 O O . GLU A 1 177 ? 8.713 13.568 2.520 1.00 94.81 177 GLU A O 1
ATOM 1417 N N . LEU A 1 178 ? 9.941 12.968 4.306 1.00 94.38 178 LEU A N 1
ATOM 1418 C CA . LEU A 1 178 ? 8.950 12.033 4.831 1.00 94.38 178 LEU A CA 1
ATOM 1419 C C . LEU A 1 178 ? 7.638 12.756 5.176 1.00 94.38 178 LEU A C 1
ATOM 1421 O O . LEU A 1 178 ? 6.575 12.333 4.713 1.00 94.38 178 LEU A O 1
ATOM 1425 N N . LEU A 1 179 ? 7.709 13.857 5.934 1.00 92.81 179 LEU A N 1
ATOM 1426 C CA . LEU A 1 179 ? 6.531 14.641 6.324 1.00 92.81 179 LEU A CA 1
ATOM 1427 C C . LEU A 1 179 ? 5.872 15.346 5.131 1.00 92.81 179 LEU A C 1
ATOM 1429 O O . LEU A 1 179 ? 4.647 15.453 5.081 1.00 92.81 179 LEU A O 1
ATOM 1433 N N . ALA A 1 180 ? 6.653 15.809 4.154 1.00 91.94 180 ALA A N 1
ATOM 1434 C CA . ALA A 1 180 ? 6.120 16.357 2.913 1.00 91.94 180 ALA A CA 1
ATOM 1435 C C . ALA A 1 180 ? 5.375 15.283 2.109 1.00 91.94 180 ALA A C 1
ATOM 1437 O O . ALA A 1 180 ? 4.295 15.554 1.588 1.00 91.94 180 ALA A O 1
ATOM 1438 N N . SER A 1 181 ? 5.901 14.053 2.054 1.00 86.81 181 SER A N 1
ATOM 1439 C CA . SER A 1 181 ? 5.242 12.946 1.353 1.00 86.81 181 SER A CA 1
ATOM 1440 C C . SER A 1 181 ? 3.876 12.602 1.951 1.00 86.81 181 SER A C 1
ATOM 1442 O O . SER A 1 181 ? 2.952 12.307 1.196 1.00 86.81 181 SER A O 1
ATOM 1444 N N . GLU A 1 182 ? 3.724 12.729 3.274 1.00 85.06 182 GLU A N 1
ATOM 1445 C CA . GLU A 1 182 ? 2.454 12.499 3.973 1.00 85.06 182 GLU A CA 1
ATOM 1446 C C . GLU A 1 182 ? 1.388 13.536 3.585 1.00 85.06 182 GLU A C 1
ATOM 1448 O O . GLU A 1 182 ? 0.202 13.230 3.535 1.00 85.06 182 GLU A O 1
ATOM 1453 N N . LYS A 1 183 ? 1.802 14.765 3.244 1.00 81.94 183 LYS A N 1
ATOM 1454 C CA . LYS A 1 183 ? 0.890 15.833 2.798 1.00 81.94 183 LYS A CA 1
ATOM 1455 C C . LYS A 1 183 ? 0.460 15.689 1.336 1.00 81.94 183 LYS A C 1
ATOM 1457 O O . LYS A 1 183 ? -0.569 16.235 0.951 1.00 81.94 183 LYS A O 1
ATOM 1462 N N . LEU A 1 184 ? 1.258 15.008 0.509 1.00 76.31 184 LEU A N 1
ATOM 1463 C CA . LEU A 1 184 ? 1.054 14.934 -0.944 1.00 76.31 184 LEU A CA 1
ATOM 1464 C C . LEU A 1 184 ? 0.045 13.865 -1.380 1.00 76.31 184 LEU A C 1
ATOM 1466 O O . LEU A 1 184 ? -0.363 13.850 -2.541 1.00 76.31 184 LEU A O 1
ATOM 1470 N N . GLY A 1 185 ? -0.366 12.966 -0.491 1.00 67.81 185 GLY A N 1
ATOM 1471 C CA . GLY A 1 185 ? -1.390 11.983 -0.811 1.00 67.81 185 GLY A CA 1
ATOM 1472 C C . GLY A 1 185 ? -1.612 10.969 0.297 1.00 67.81 185 GLY A C 1
ATOM 1473 O O . GLY A 1 185 ? -0.839 10.870 1.243 1.00 67.81 185 GLY A O 1
ATOM 1474 N N . GLN A 1 186 ? -2.675 10.186 0.144 1.00 73.00 186 GLN A N 1
ATOM 1475 C CA . GLN A 1 186 ? -3.054 9.170 1.118 1.00 73.00 186 GLN A CA 1
ATOM 1476 C C . GLN A 1 186 ? -1.964 8.102 1.268 1.00 73.00 186 GLN A C 1
ATOM 1478 O O . GLN A 1 186 ? -1.427 7.568 0.287 1.00 73.00 186 GLN A O 1
ATOM 1483 N N . ASN A 1 187 ? -1.658 7.770 2.522 1.00 86.75 187 ASN A N 1
ATOM 1484 C CA . ASN A 1 187 ? -0.702 6.737 2.878 1.00 86.75 187 ASN A CA 1
ATOM 1485 C C . ASN A 1 187 ? -1.097 5.398 2.234 1.00 86.75 187 ASN A C 1
ATOM 1487 O O . ASN A 1 187 ? -2.119 4.793 2.552 1.00 86.75 187 ASN A O 1
ATOM 1491 N N . ARG A 1 188 ? -0.250 4.898 1.329 1.00 88.75 188 ARG A N 1
ATOM 1492 C CA . ARG A 1 188 ? -0.524 3.671 0.563 1.00 88.75 188 ARG A CA 1
ATOM 1493 C C . ARG A 1 188 ? -0.781 2.440 1.435 1.00 88.75 188 ARG A C 1
ATOM 1495 O O . ARG A 1 188 ? -1.458 1.525 0.984 1.00 88.75 188 ARG A O 1
ATOM 1502 N N . PHE A 1 189 ? -0.189 2.370 2.628 1.00 93.25 189 PHE A N 1
ATOM 1503 C CA . PHE A 1 189 ? -0.371 1.221 3.512 1.00 93.25 189 PHE A CA 1
ATOM 1504 C C . PHE A 1 189 ? -1.772 1.234 4.119 1.00 93.25 189 PHE A C 1
ATOM 1506 O O . PHE A 1 189 ? -2.414 0.189 4.143 1.00 93.25 189 PHE A O 1
ATOM 1513 N N . VAL A 1 190 ? -2.275 2.423 4.463 1.00 92.19 190 VAL A N 1
ATOM 1514 C CA . VAL A 1 190 ? -3.662 2.653 4.891 1.00 92.19 190 VAL A CA 1
ATOM 1515 C C . VAL A 1 190 ? -4.632 2.288 3.770 1.00 92.19 190 VAL A C 1
ATOM 1517 O O . VAL A 1 190 ? -5.547 1.500 3.982 1.00 92.19 190 VAL A O 1
ATOM 1520 N N . LEU A 1 191 ? -4.378 2.767 2.547 1.00 91.56 191 LEU A N 1
ATOM 1521 C CA . LEU A 1 191 ? -5.219 2.446 1.389 1.00 91.56 191 LEU A CA 1
ATOM 1522 C C . LEU A 1 191 ? -5.288 0.947 1.102 1.00 91.56 191 LEU A C 1
ATOM 1524 O O . LEU A 1 191 ? -6.368 0.398 0.897 1.00 91.56 191 LEU A O 1
ATOM 1528 N N . ASN A 1 192 ? -4.137 0.274 1.099 1.00 94.44 192 ASN A N 1
ATOM 1529 C CA . ASN A 1 192 ? -4.096 -1.163 0.869 1.00 94.44 192 ASN A CA 1
ATOM 1530 C C . ASN A 1 192 ? -4.776 -1.923 2.014 1.00 94.44 192 ASN A C 1
ATOM 1532 O O . ASN A 1 192 ? -5.516 -2.862 1.744 1.00 94.44 192 ASN A O 1
ATOM 1536 N N . HIS A 1 193 ? -4.572 -1.508 3.269 1.00 95.81 193 HIS A N 1
ATOM 1537 C CA . HIS A 1 193 ? -5.277 -2.073 4.418 1.00 95.81 193 HIS A CA 1
ATOM 1538 C C . HIS A 1 193 ? -6.796 -1.985 4.231 1.00 95.81 193 HIS A C 1
ATOM 1540 O O . HIS A 1 193 ? -7.462 -3.018 4.228 1.00 95.81 193 HIS A O 1
ATOM 1546 N N . ALA A 1 194 ? -7.331 -0.787 3.979 1.00 93.56 194 ALA A N 1
ATOM 1547 C CA . ALA A 1 194 ? -8.760 -0.568 3.761 1.00 93.56 194 ALA A CA 1
ATOM 1548 C C . ALA A 1 194 ? -9.305 -1.379 2.570 1.00 93.56 194 ALA A C 1
ATOM 1550 O O . ALA A 1 194 ? -10.390 -1.963 2.652 1.00 93.56 194 ALA A O 1
ATOM 1551 N N . GLY A 1 195 ? -8.533 -1.480 1.482 1.00 94.88 195 GLY A N 1
ATOM 1552 C CA . GLY A 1 195 ? -8.861 -2.324 0.332 1.00 94.88 195 GLY A CA 1
ATOM 1553 C C . GLY A 1 195 ? -8.980 -3.803 0.704 1.00 94.88 195 GLY A C 1
ATOM 1554 O O . GLY A 1 195 ? -9.978 -4.444 0.370 1.00 94.88 195 GLY A O 1
ATOM 1555 N N . TYR A 1 196 ? -8.014 -4.337 1.459 1.00 97.56 196 TYR A N 1
ATOM 1556 C CA . TYR A 1 196 ? -8.054 -5.730 1.904 1.00 97.56 196 TYR A CA 1
ATOM 1557 C C . TYR A 1 196 ? -9.131 -5.994 2.966 1.00 97.56 196 TYR A C 1
ATOM 1559 O O . TYR A 1 196 ? -9.754 -7.053 2.933 1.00 97.56 196 TYR A O 1
ATOM 1567 N N . VAL A 1 197 ? -9.407 -5.044 3.867 1.00 96.38 197 VAL A N 1
ATOM 1568 C CA . VAL A 1 197 ? -10.546 -5.119 4.803 1.00 96.38 197 VAL A CA 1
ATOM 1569 C C . VAL A 1 197 ? -11.857 -5.227 4.028 1.00 96.38 197 VAL A C 1
ATOM 1571 O O . VAL A 1 197 ? -12.674 -6.101 4.317 1.00 96.38 197 VAL A O 1
ATOM 1574 N N . THR A 1 198 ? -12.028 -4.390 3.004 1.00 96.12 198 THR A N 1
ATOM 1575 C CA . THR A 1 198 ? -13.232 -4.374 2.165 1.00 96.12 198 THR A CA 1
ATOM 1576 C C . THR A 1 198 ? -13.406 -5.691 1.411 1.00 96.12 198 THR A C 1
ATOM 1578 O O . THR A 1 198 ? -14.455 -6.325 1.521 1.00 96.12 198 THR A O 1
ATOM 1581 N N . VAL A 1 199 ? -12.381 -6.149 0.680 1.00 96.88 199 VAL A N 1
ATOM 1582 C CA . VAL A 1 199 ? -12.496 -7.385 -0.113 1.00 96.88 199 VAL A CA 1
ATOM 1583 C C . VAL A 1 199 ? -12.654 -8.618 0.774 1.00 96.88 199 VAL A C 1
ATOM 1585 O O . VAL A 1 199 ? -13.448 -9.487 0.442 1.00 96.88 199 VAL A O 1
ATOM 1588 N N . ASN A 1 200 ? -11.992 -8.682 1.935 1.00 97.75 200 ASN A N 1
ATOM 1589 C CA . ASN A 1 200 ? -12.126 -9.817 2.850 1.00 97.75 200 ASN A CA 1
ATOM 1590 C C . ASN A 1 200 ? -13.495 -9.860 3.543 1.00 97.75 200 ASN A C 1
ATOM 1592 O O . ASN A 1 200 ? -13.955 -10.930 3.925 1.00 97.75 200 ASN A O 1
ATOM 1596 N N . ALA A 1 201 ? -14.155 -8.711 3.716 1.00 95.38 201 ALA A N 1
ATOM 1597 C CA . ALA A 1 201 ? -15.521 -8.673 4.226 1.00 95.38 201 ALA A CA 1
ATOM 1598 C C . ALA A 1 201 ? -16.528 -9.252 3.217 1.00 95.38 201 ALA A C 1
ATOM 1600 O O . ALA A 1 201 ? -17.488 -9.900 3.627 1.00 95.38 201 ALA A O 1
ATOM 1601 N N . LEU A 1 202 ? -16.303 -9.031 1.917 1.00 96.62 202 LEU A N 1
ATOM 1602 C CA . LEU A 1 202 ? -17.163 -9.523 0.831 1.00 96.62 202 LEU A CA 1
ATOM 1603 C C . LEU A 1 202 ? -16.826 -10.962 0.414 1.00 96.62 202 LEU A C 1
ATOM 1605 O O . LEU A 1 202 ? -17.715 -11.757 0.124 1.00 96.62 202 LEU A O 1
ATOM 1609 N N . HIS A 1 203 ? -15.539 -11.299 0.415 1.00 97.12 203 HIS A N 1
ATOM 1610 C CA . HIS A 1 203 ? -14.989 -12.584 -0.001 1.00 97.12 203 HIS A CA 1
ATOM 1611 C C . HIS A 1 203 ? -13.980 -13.055 1.054 1.00 97.12 203 HIS A C 1
ATOM 1613 O O . HIS A 1 203 ? -12.778 -12.851 0.881 1.00 97.12 203 HIS A O 1
ATOM 1619 N N . PRO A 1 204 ? -14.429 -13.659 2.169 1.00 97.56 204 PRO A N 1
ATOM 1620 C CA . PRO A 1 204 ? -13.525 -14.076 3.236 1.00 97.56 204 PRO A CA 1
ATOM 1621 C C . PRO A 1 204 ? -12.489 -15.093 2.746 1.00 97.56 204 PRO A C 1
ATOM 1623 O O . PRO A 1 204 ? -12.849 -16.177 2.278 1.00 97.56 204 PRO A O 1
ATOM 1626 N N . ARG A 1 205 ? -11.204 -14.744 2.858 1.00 98.06 205 ARG A N 1
ATOM 1627 C CA . ARG A 1 205 ? -10.055 -15.585 2.486 1.00 98.06 205 ARG A CA 1
ATOM 1628 C C . ARG A 1 205 ? -8.949 -15.445 3.523 1.00 98.06 205 ARG A C 1
ATOM 1630 O O . ARG A 1 205 ? -8.659 -14.345 4.003 1.00 98.06 205 ARG A O 1
ATOM 1637 N N . GLN A 1 206 ? -8.261 -16.538 3.832 1.00 98.56 206 GLN A N 1
ATOM 1638 C CA . GLN A 1 206 ? -7.082 -16.484 4.685 1.00 98.56 206 GLN A CA 1
ATOM 1639 C C . GLN A 1 206 ? -5.965 -15.658 4.027 1.00 98.56 206 GLN A C 1
ATOM 1641 O O . GLN A 1 206 ? -5.259 -14.932 4.734 1.00 98.56 206 GLN A O 1
ATOM 1646 N N . TYR A 1 207 ? -5.827 -15.695 2.697 1.00 98.62 207 TYR A N 1
ATOM 1647 C CA . TYR A 1 207 ? -4.871 -14.854 1.975 1.00 98.62 207 TYR A CA 1
ATOM 1648 C C . TYR A 1 207 ? -5.109 -13.358 2.239 1.00 98.62 207 TYR A C 1
ATOM 1650 O O . TYR A 1 207 ? -4.177 -12.644 2.621 1.00 98.62 207 TYR A O 1
ATOM 1658 N N . PHE A 1 208 ? -6.354 -12.881 2.117 1.00 98.56 208 PHE A N 1
ATOM 1659 C CA . PHE A 1 208 ? -6.685 -11.478 2.388 1.00 98.56 208 PHE A CA 1
ATOM 1660 C C . PHE A 1 208 ? -6.494 -11.125 3.864 1.00 98.56 208 PHE A C 1
ATOM 1662 O O . PHE A 1 208 ? -5.922 -10.080 4.162 1.00 98.56 208 PHE A O 1
ATOM 1669 N N . ALA A 1 209 ? -6.848 -12.015 4.796 1.00 98.50 209 ALA A N 1
ATOM 1670 C CA . ALA A 1 209 ? -6.581 -11.806 6.220 1.00 98.50 209 ALA A CA 1
ATOM 1671 C C . ALA A 1 209 ? -5.078 -11.632 6.531 1.00 98.50 209 ALA A C 1
ATOM 1673 O O . ALA A 1 209 ? -4.706 -10.820 7.380 1.00 98.50 209 ALA A O 1
ATOM 1674 N N . LEU A 1 210 ? -4.189 -12.351 5.834 1.00 98.62 210 LEU A N 1
ATOM 1675 C CA . LEU A 1 210 ? -2.738 -12.158 5.966 1.00 98.62 210 LEU A CA 1
ATOM 1676 C C . LEU A 1 210 ? -2.270 -10.823 5.383 1.00 98.62 210 LEU A C 1
ATOM 1678 O O . LEU A 1 210 ? -1.379 -10.193 5.953 1.00 98.62 210 LEU A O 1
ATOM 1682 N N . LYS A 1 211 ? -2.874 -10.372 4.280 1.00 98.19 211 LYS A N 1
ATOM 1683 C CA . LYS A 1 211 ? -2.601 -9.050 3.703 1.00 98.19 211 LYS A CA 1
ATOM 1684 C C . LYS A 1 211 ? -3.058 -7.923 4.629 1.00 98.19 211 LYS A C 1
ATOM 1686 O O . LYS A 1 211 ? -2.282 -6.992 4.820 1.00 98.19 211 LYS A O 1
ATOM 1691 N N . ILE A 1 212 ? -4.232 -8.035 5.260 1.00 98.12 212 ILE A N 1
ATOM 1692 C CA . ILE A 1 212 ? -4.704 -7.088 6.288 1.00 98.12 212 ILE A CA 1
ATOM 1693 C C . ILE A 1 212 ? -3.642 -6.948 7.383 1.00 98.12 212 ILE A C 1
ATOM 1695 O O . ILE A 1 212 ? -3.131 -5.851 7.589 1.00 98.12 212 ILE A O 1
ATOM 1699 N N . LYS A 1 213 ? -3.213 -8.065 7.989 1.00 97.88 213 LYS A N 1
ATOM 1700 C CA . LYS A 1 213 ? -2.179 -8.064 9.042 1.00 97.88 213 LYS A CA 1
ATOM 1701 C C . LYS A 1 213 ? -0.858 -7.444 8.584 1.00 97.88 213 LYS A C 1
ATOM 1703 O O . LYS A 1 213 ? -0.220 -6.711 9.336 1.00 97.88 213 LYS A O 1
ATOM 1708 N N . LEU A 1 214 ? -0.431 -7.729 7.350 1.00 97.88 214 LEU A N 1
ATOM 1709 C CA . LEU A 1 214 ? 0.773 -7.123 6.785 1.00 97.88 214 LEU A CA 1
ATOM 1710 C C . LEU A 1 214 ? 0.626 -5.601 6.665 1.00 97.88 214 LEU A C 1
ATOM 1712 O O . LEU A 1 214 ? 1.523 -4.872 7.082 1.00 97.88 214 LEU A O 1
ATOM 1716 N N . TYR A 1 215 ? -0.467 -5.107 6.082 1.00 97.38 215 TYR A N 1
ATOM 1717 C CA . TYR A 1 215 ? -0.642 -3.670 5.867 1.00 97.38 215 TYR A CA 1
ATOM 1718 C C . TYR A 1 215 ? -0.939 -2.905 7.153 1.00 97.38 215 TYR A C 1
ATOM 1720 O O . TYR A 1 215 ? -0.505 -1.761 7.273 1.00 97.38 215 TYR A O 1
ATOM 1728 N N . GLU A 1 216 ? -1.569 -3.538 8.137 1.00 95.25 216 GLU A N 1
ATOM 1729 C CA . GLU A 1 216 ? -1.673 -3.010 9.494 1.00 95.25 216 GLU A CA 1
ATOM 1730 C C . GLU A 1 216 ? -0.274 -2.775 10.085 1.00 95.25 216 GLU A C 1
ATOM 1732 O O . GLU A 1 216 ? 0.061 -1.650 10.464 1.00 95.25 216 GLU A O 1
ATOM 1737 N N . LEU A 1 217 ? 0.595 -3.792 10.053 1.00 96.44 217 LEU A N 1
ATOM 1738 C CA . LEU A 1 217 ? 1.976 -3.678 10.524 1.00 96.44 217 LEU A CA 1
ATOM 1739 C C . LEU A 1 217 ? 2.768 -2.602 9.767 1.00 96.44 217 LEU A C 1
ATOM 1741 O O . LEU A 1 217 ? 3.443 -1.779 10.383 1.00 96.44 217 LEU A O 1
ATOM 1745 N N . LEU A 1 218 ? 2.688 -2.575 8.434 1.00 96.38 218 LEU A N 1
ATOM 1746 C CA . LEU A 1 218 ? 3.379 -1.567 7.623 1.00 96.38 218 LEU A CA 1
ATOM 1747 C C . LEU A 1 218 ? 2.892 -0.145 7.934 1.00 96.38 218 LEU A C 1
ATOM 1749 O O . LEU A 1 218 ? 3.693 0.790 7.932 1.00 96.38 218 LEU A O 1
ATOM 1753 N N . THR A 1 219 ? 1.605 0.016 8.248 1.00 94.62 219 THR A N 1
ATOM 1754 C CA . THR A 1 219 ? 1.035 1.299 8.674 1.00 94.62 219 THR A CA 1
ATOM 1755 C C . THR A 1 219 ? 1.581 1.706 10.043 1.00 94.62 219 THR A C 1
ATOM 1757 O O . THR A 1 219 ? 2.033 2.839 10.194 1.00 94.62 219 THR A O 1
ATOM 1760 N N . GLN A 1 220 ? 1.651 0.782 11.010 1.00 92.81 220 GLN A N 1
ATOM 1761 C CA . GLN A 1 220 ? 2.263 1.035 12.324 1.00 92.81 220 GLN A CA 1
ATOM 1762 C C . GLN A 1 220 ? 3.744 1.426 12.209 1.00 92.81 220 GLN A C 1
ATOM 1764 O O . GLN A 1 220 ? 4.212 2.348 12.879 1.00 92.81 220 GLN A O 1
ATOM 1769 N N . LEU A 1 221 ? 4.498 0.736 11.351 1.00 94.69 221 LEU A N 1
ATOM 1770 C CA . LEU A 1 221 ? 5.906 1.031 11.093 1.00 94.69 221 LEU A CA 1
ATOM 1771 C C . LEU A 1 221 ? 6.090 2.412 10.453 1.00 94.69 221 LEU A C 1
ATOM 1773 O O . LEU A 1 221 ? 6.975 3.161 10.865 1.00 94.69 221 LEU A O 1
ATOM 1777 N N . HIS A 1 222 ? 5.246 2.778 9.487 1.00 94.69 222 HIS A N 1
ATOM 1778 C CA . HIS A 1 222 ? 5.270 4.109 8.878 1.00 94.69 222 HIS A CA 1
ATOM 1779 C C . HIS A 1 222 ? 4.943 5.211 9.888 1.00 94.69 222 HIS A C 1
ATOM 1781 O O . HIS A 1 222 ? 5.686 6.178 10.006 1.00 94.69 222 HIS A O 1
ATOM 1787 N N . ASP A 1 223 ? 3.893 5.032 10.680 1.00 91.44 223 ASP A N 1
ATOM 1788 C CA . ASP A 1 223 ? 3.488 5.965 11.733 1.00 91.44 223 ASP A CA 1
ATOM 1789 C C . ASP A 1 223 ? 4.583 6.148 12.811 1.00 91.44 223 ASP A C 1
ATOM 1791 O O . ASP A 1 223 ? 4.853 7.267 13.254 1.00 91.44 223 ASP A O 1
ATOM 1795 N N . ARG A 1 224 ? 5.333 5.089 13.158 1.00 93.19 224 ARG A N 1
ATOM 1796 C CA . ARG A 1 224 ? 6.548 5.218 13.991 1.00 93.19 224 ARG A CA 1
ATOM 1797 C C . ARG A 1 224 ? 7.612 6.109 13.349 1.00 93.19 224 ARG A C 1
ATOM 1799 O O . ARG A 1 224 ? 8.203 6.923 14.057 1.00 93.19 224 ARG A O 1
ATOM 1806 N N . ARG A 1 225 ? 7.844 5.990 12.037 1.00 95.25 225 ARG A N 1
ATOM 1807 C CA . ARG A 1 225 ? 8.800 6.848 11.312 1.00 95.25 225 ARG A CA 1
ATOM 1808 C C . ARG A 1 225 ? 8.350 8.304 11.308 1.00 95.25 225 ARG A C 1
ATOM 1810 O O . ARG A 1 225 ? 9.176 9.177 11.553 1.00 95.25 225 ARG A O 1
ATOM 1817 N N . ILE A 1 226 ? 7.055 8.553 11.096 1.00 93.69 226 ILE A N 1
ATOM 1818 C CA . ILE A 1 226 ? 6.466 9.896 11.171 1.00 93.69 226 ILE A CA 1
ATOM 1819 C C . ILE A 1 226 ? 6.695 10.492 12.560 1.00 93.69 226 ILE A C 1
ATOM 1821 O O . ILE A 1 226 ? 7.273 11.569 12.663 1.00 93.69 226 ILE A O 1
ATOM 1825 N N . ARG A 1 227 ? 6.347 9.772 13.635 1.00 92.12 227 ARG A N 1
ATOM 1826 C CA . ARG A 1 227 ? 6.599 10.243 15.007 1.00 92.12 227 ARG A CA 1
ATOM 1827 C C . ARG A 1 227 ? 8.072 10.531 15.271 1.00 92.12 227 ARG A C 1
ATOM 1829 O O . ARG A 1 227 ? 8.391 11.585 15.808 1.00 92.12 227 ARG A O 1
ATOM 1836 N N . ALA A 1 228 ? 8.966 9.615 14.901 1.00 94.31 228 ALA A N 1
ATOM 1837 C CA . ALA A 1 228 ? 10.398 9.797 15.113 1.00 94.31 228 ALA A CA 1
ATOM 1838 C C . ALA A 1 228 ? 10.926 11.039 14.378 1.00 94.31 228 ALA A C 1
ATOM 1840 O O . ALA A 1 228 ? 11.653 11.827 14.981 1.00 94.31 228 ALA A O 1
ATOM 1841 N N . ALA A 1 229 ? 10.520 11.238 13.120 1.00 96.19 229 ALA A N 1
ATOM 1842 C CA . ALA A 1 229 ? 10.891 12.397 12.314 1.00 96.19 229 ALA A CA 1
ATOM 1843 C C . ALA A 1 229 ? 10.337 13.712 12.885 1.00 96.19 229 ALA A C 1
ATOM 1845 O O . ALA A 1 229 ? 11.093 14.667 13.060 1.00 96.19 229 ALA A O 1
ATOM 1846 N N . THR A 1 230 ? 9.048 13.750 13.238 1.00 94.69 230 THR A N 1
ATOM 1847 C CA . THR A 1 230 ? 8.399 14.910 13.866 1.00 94.69 230 THR A CA 1
ATOM 1848 C C . THR A 1 230 ? 9.102 15.293 15.163 1.00 94.69 230 THR A C 1
ATOM 1850 O O . THR A 1 230 ? 9.574 16.420 15.291 1.00 94.69 230 THR A O 1
ATOM 1853 N N . THR A 1 231 ? 9.268 14.345 16.093 1.00 94.06 231 THR A N 1
ATOM 1854 C CA . THR A 1 231 ? 9.933 14.608 17.376 1.00 94.06 231 THR A CA 1
ATOM 1855 C C . THR A 1 231 ? 11.382 15.046 17.185 1.00 94.06 231 THR A C 1
ATOM 1857 O O . THR A 1 231 ? 11.869 15.905 17.920 1.00 94.06 231 THR A O 1
ATOM 1860 N N . TRP A 1 232 ? 12.095 14.482 16.208 1.00 96.25 232 TRP A N 1
ATOM 1861 C CA . TRP A 1 232 ? 13.457 14.913 15.910 1.00 96.25 232 TRP A CA 1
ATOM 1862 C C . TRP A 1 232 ? 13.492 16.371 15.433 1.00 96.25 232 TRP A C 1
ATOM 1864 O O . TRP A 1 232 ? 14.262 17.160 15.979 1.00 96.25 232 TRP A O 1
ATOM 1874 N N . LEU A 1 233 ? 12.630 16.758 14.485 1.00 96.81 233 LEU A N 1
ATOM 1875 C CA . LEU A 1 233 ? 12.544 18.137 13.989 1.00 96.81 233 LEU A CA 1
ATOM 1876 C C . LEU A 1 233 ? 12.134 19.127 15.090 1.00 96.81 233 LEU A C 1
ATOM 1878 O O . LEU A 1 233 ? 12.730 20.199 15.198 1.00 96.81 233 LEU A O 1
ATOM 1882 N N . GLU A 1 234 ? 11.179 18.759 15.947 1.00 95.06 234 GLU A N 1
ATOM 1883 C CA . GLU A 1 234 ? 10.768 19.558 17.110 1.00 95.06 234 GLU A CA 1
ATOM 1884 C C . GLU A 1 234 ? 11.934 19.793 18.078 1.00 95.06 234 GLU A C 1
ATOM 1886 O O . GLU A 1 234 ? 12.206 20.929 18.465 1.00 95.06 234 GLU A O 1
ATOM 1891 N N . ARG A 1 235 ? 12.692 18.740 18.418 1.00 94.81 235 ARG A N 1
ATOM 1892 C CA . ARG A 1 235 ? 13.881 18.842 19.286 1.00 94.81 235 ARG A CA 1
ATOM 1893 C C . ARG A 1 235 ? 14.992 19.699 18.683 1.00 94.81 235 ARG A C 1
ATOM 1895 O O . ARG A 1 235 ? 15.816 20.231 19.423 1.00 94.81 235 ARG A O 1
ATOM 1902 N N . LYS A 1 236 ? 15.044 19.821 17.354 1.00 95.81 236 LYS A N 1
ATOM 1903 C CA . LYS A 1 236 ? 15.967 20.723 16.649 1.00 95.81 236 LYS A CA 1
ATOM 1904 C C . LYS A 1 236 ? 15.424 22.143 16.484 1.00 95.81 236 LYS A C 1
ATOM 1906 O O . LYS A 1 236 ? 16.133 22.983 15.943 1.00 95.81 236 LYS A O 1
ATOM 1911 N N . GLY A 1 237 ? 14.207 22.427 16.953 1.00 94.69 237 GLY A N 1
ATOM 1912 C CA . GLY A 1 237 ? 13.557 23.726 16.775 1.00 94.69 237 GLY A CA 1
ATOM 1913 C C . GLY A 1 237 ? 13.168 24.021 15.323 1.00 94.69 237 GLY A C 1
ATOM 1914 O O . GLY A 1 237 ? 12.920 25.173 14.982 1.00 94.69 237 GLY A O 1
ATOM 1915 N N . LEU A 1 238 ? 13.129 22.992 14.468 1.00 95.12 238 LEU A N 1
ATOM 1916 C CA . LEU A 1 238 ? 12.823 23.094 13.037 1.00 95.12 238 LEU A CA 1
ATOM 1917 C C . LEU A 1 238 ? 11.330 22.907 12.742 1.00 95.12 238 LEU A C 1
ATOM 1919 O O . LEU A 1 238 ? 10.860 23.259 11.664 1.00 95.12 238 LEU A O 1
ATOM 1923 N N . LEU A 1 239 ? 10.579 22.370 13.702 1.00 93.62 239 LEU A N 1
ATOM 1924 C CA . LEU A 1 239 ? 9.137 22.187 13.621 1.00 93.62 239 LEU A CA 1
ATOM 1925 C C . LEU A 1 239 ? 8.500 22.630 14.938 1.00 93.62 239 LEU A C 1
ATOM 1927 O O . LEU A 1 239 ? 9.016 22.338 16.016 1.00 93.62 239 LEU A O 1
ATOM 1931 N N . LYS A 1 240 ? 7.386 23.360 14.857 1.00 88.81 240 LYS A N 1
ATOM 1932 C CA . LYS A 1 240 ? 6.595 23.692 16.044 1.00 88.81 240 LYS A CA 1
ATOM 1933 C C . LYS A 1 240 ? 5.730 22.486 16.412 1.00 88.81 240 LYS A C 1
ATOM 1935 O O . LYS A 1 240 ? 5.110 21.936 15.505 1.00 88.81 240 LYS A O 1
ATOM 1940 N N . PRO A 1 241 ? 5.644 22.112 17.699 1.00 81.75 241 PRO A N 1
ATOM 1941 C CA . PRO A 1 241 ? 4.732 21.063 18.121 1.00 81.75 241 PRO A CA 1
ATOM 1942 C C . PRO A 1 241 ? 3.291 21.420 17.764 1.00 81.75 241 PRO A C 1
ATOM 1944 O O . PRO A 1 241 ? 2.781 22.457 18.192 1.00 81.75 241 PRO A O 1
ATOM 1947 N N . GLU A 1 242 ? 2.641 20.554 16.995 1.00 77.06 242 GLU A N 1
ATOM 1948 C CA . GLU A 1 242 ? 1.214 20.644 16.697 1.00 77.06 242 GLU A CA 1
ATOM 1949 C C . GLU A 1 242 ? 0.497 19.460 17.355 1.00 77.06 242 GLU A C 1
ATOM 1951 O O . GLU A 1 242 ? 0.797 18.303 17.043 1.00 77.06 242 GLU A O 1
ATOM 1956 N N . PRO A 1 243 ? -0.443 19.700 18.287 1.00 68.31 243 PRO A N 1
ATOM 1957 C CA . PRO A 1 243 ? -1.221 18.616 18.858 1.00 68.31 243 PRO A CA 1
ATOM 1958 C C . PRO A 1 243 ? -2.100 17.992 17.771 1.00 68.31 243 PRO A C 1
ATOM 1960 O O . PRO A 1 243 ? -2.816 18.696 17.060 1.00 68.31 243 PRO A O 1
ATOM 1963 N N . ARG A 1 244 ? -2.086 16.658 17.665 1.00 70.44 244 ARG A N 1
ATOM 1964 C CA . ARG A 1 244 ? -3.032 15.935 16.806 1.00 70.44 244 ARG A CA 1
ATOM 1965 C C . ARG A 1 244 ? -4.442 16.143 17.379 1.00 70.44 244 ARG A C 1
ATOM 1967 O O . ARG A 1 244 ? -4.676 15.716 18.512 1.00 70.44 244 ARG A O 1
ATOM 1974 N N . PRO A 1 245 ? -5.374 16.789 16.658 1.00 78.81 245 PRO A N 1
ATOM 1975 C CA . PRO A 1 245 ? -6.717 16.998 17.177 1.00 78.81 245 PRO A CA 1
ATOM 1976 C C . PRO A 1 245 ? -7.423 15.647 17.324 1.00 78.81 245 PRO A C 1
ATOM 1978 O O . PRO A 1 245 ? -7.432 14.834 16.398 1.00 78.81 245 PRO A O 1
ATOM 1981 N N . LEU A 1 246 ? -8.005 15.396 18.497 1.00 88.31 246 LEU A N 1
ATOM 1982 C CA . LEU A 1 246 ? -8.873 14.242 18.700 1.00 88.31 246 LEU A CA 1
ATOM 1983 C C . LEU A 1 246 ? -10.234 14.553 18.074 1.00 88.31 246 LEU A C 1
ATOM 1985 O O . LEU A 1 246 ? -10.888 15.529 18.438 1.00 88.31 246 LEU A O 1
ATOM 1989 N N . LEU A 1 247 ? -10.643 13.730 17.112 1.00 92.88 247 LEU A N 1
ATOM 1990 C CA . LEU A 1 247 ? -11.929 13.878 16.438 1.00 92.88 247 LEU A CA 1
ATOM 1991 C C . LEU A 1 247 ? -13.030 13.365 17.360 1.00 92.88 247 LEU A C 1
ATOM 1993 O O . LEU A 1 247 ? -12.908 12.271 17.909 1.00 92.88 247 LEU A O 1
ATOM 1997 N N . ARG A 1 248 ? -14.105 14.127 17.543 1.00 94.44 248 ARG A N 1
ATOM 1998 C CA . ARG A 1 248 ? -15.239 13.656 18.341 1.00 94.44 248 ARG A CA 1
ATOM 1999 C C . ARG A 1 248 ? -15.983 12.552 17.571 1.00 94.44 248 ARG A C 1
ATOM 2001 O O . ARG A 1 248 ? -16.220 12.740 16.379 1.00 94.44 248 ARG A O 1
ATOM 2008 N N . PRO A 1 249 ? -16.355 11.426 18.204 1.00 96.12 249 PRO A N 1
ATOM 2009 C CA . PRO A 1 249 ? -17.110 10.373 17.535 1.00 96.12 249 PRO A CA 1
ATOM 2010 C C . PRO A 1 249 ? -18.359 10.887 16.815 1.00 96.12 249 PRO A C 1
ATOM 2012 O O . PRO A 1 249 ? -19.039 11.796 17.287 1.00 96.12 249 PRO A O 1
ATOM 2015 N N . HIS A 1 250 ? -18.643 10.282 15.662 1.00 95.56 250 HIS A N 1
ATOM 2016 C CA . HIS A 1 250 ? -19.820 10.544 14.826 1.00 95.56 250 HIS A CA 1
ATOM 2017 C C . HIS A 1 250 ? -19.908 11.951 14.198 1.00 95.56 250 HIS A C 1
ATOM 2019 O O . HIS A 1 250 ? -20.925 12.276 13.584 1.00 95.56 250 HIS A O 1
ATOM 2025 N N . THR A 1 251 ? -18.854 12.774 14.264 1.00 95.62 251 THR A N 1
ATOM 2026 C CA . THR A 1 251 ? -18.775 13.988 13.432 1.00 95.62 251 THR A CA 1
ATOM 2027 C C . THR A 1 251 ? -18.388 13.652 11.984 1.00 95.62 251 THR A C 1
ATOM 2029 O O . THR A 1 251 ? -17.828 12.580 11.721 1.00 95.62 251 THR A O 1
ATOM 2032 N N . PRO A 1 252 ? -18.643 14.551 11.013 1.00 95.38 252 PRO A N 1
ATOM 2033 C CA . PRO A 1 252 ? -18.244 14.335 9.621 1.00 95.38 252 PRO A CA 1
ATOM 2034 C C . PRO A 1 252 ? -16.745 14.054 9.444 1.00 95.38 252 PRO A C 1
ATOM 2036 O O . PRO A 1 252 ? -16.370 13.188 8.654 1.00 95.38 252 PRO A O 1
ATOM 2039 N N . GLU A 1 253 ? -15.887 14.741 10.200 1.00 93.56 253 GLU A N 1
ATOM 2040 C CA . GLU A 1 253 ? -14.431 14.570 10.160 1.00 93.56 253 GLU A CA 1
ATOM 2041 C C . GLU A 1 253 ? -14.020 13.216 10.742 1.00 93.56 253 GLU A C 1
ATOM 2043 O O . GLU A 1 253 ? -13.138 12.549 10.200 1.00 93.56 253 GLU A O 1
ATOM 2048 N N . TRP A 1 254 ? -14.691 12.774 11.811 1.00 95.12 254 TRP A N 1
ATOM 2049 C CA . TRP A 1 254 ? -14.482 11.450 12.390 1.00 95.12 254 TRP A CA 1
ATOM 2050 C C . TRP A 1 254 ? -14.847 10.344 11.402 1.00 95.12 254 TRP A C 1
ATOM 2052 O O . TRP A 1 254 ? -14.062 9.418 11.214 1.00 95.12 254 TRP A O 1
ATOM 2062 N N . PHE A 1 255 ? -15.976 10.470 10.695 1.00 95.50 255 PHE A N 1
ATOM 2063 C CA . PHE A 1 255 ? -16.355 9.523 9.642 1.00 95.50 255 PHE A CA 1
ATOM 2064 C C . PHE A 1 255 ? -15.406 9.555 8.449 1.00 95.50 255 PHE A C 1
ATOM 2066 O O . PHE A 1 255 ? -15.097 8.502 7.894 1.00 95.50 255 PHE A O 1
ATOM 2073 N N . ALA A 1 256 ? -14.927 10.737 8.050 1.00 92.38 256 ALA A N 1
ATOM 2074 C CA . ALA A 1 256 ? -13.914 10.848 7.007 1.00 92.38 256 ALA A CA 1
ATOM 2075 C C . ALA A 1 256 ? -12.646 10.081 7.403 1.00 92.38 256 ALA A C 1
ATOM 2077 O O . ALA A 1 256 ? -12.177 9.251 6.630 1.00 92.38 256 ALA A O 1
ATOM 2078 N N . SER A 1 257 ? -12.167 10.277 8.634 1.00 90.94 257 SER A N 1
ATOM 2079 C CA . SER A 1 257 ? -11.014 9.553 9.169 1.00 90.94 257 SER A CA 1
ATOM 2080 C C . SER A 1 257 ? -11.272 8.047 9.286 1.00 90.94 257 SER A C 1
ATOM 2082 O O . SER A 1 257 ? -10.422 7.246 8.902 1.00 90.94 257 SER A O 1
ATOM 2084 N N . LEU A 1 258 ? -12.450 7.632 9.766 1.00 93.25 258 LEU A N 1
ATOM 2085 C CA . LEU A 1 258 ? -12.778 6.216 9.923 1.00 93.25 258 LEU A CA 1
ATOM 2086 C C . LEU A 1 258 ? -12.871 5.514 8.570 1.00 93.25 258 LEU A C 1
ATOM 2088 O O . LEU A 1 258 ? -12.345 4.418 8.436 1.00 93.25 258 LEU A O 1
ATOM 2092 N N . ARG A 1 259 ? -13.473 6.143 7.553 1.00 93.19 259 ARG A N 1
ATOM 2093 C CA . ARG A 1 259 ? -13.585 5.569 6.202 1.00 93.19 259 ARG A CA 1
ATOM 2094 C C . ARG A 1 259 ? -12.231 5.300 5.551 1.00 93.19 259 ARG A C 1
ATOM 2096 O O . ARG A 1 259 ? -12.127 4.364 4.764 1.00 93.19 259 ARG A O 1
ATOM 2103 N N . GLU A 1 260 ? -11.210 6.091 5.873 1.00 89.19 260 GLU A N 1
ATOM 2104 C CA . GLU A 1 260 ? -9.849 5.848 5.384 1.00 89.19 260 GLU A CA 1
ATOM 2105 C C . GLU A 1 260 ? -9.216 4.598 6.005 1.00 89.19 260 GLU A C 1
ATOM 2107 O O . GLU A 1 260 ? -8.427 3.928 5.343 1.00 89.19 260 GLU A O 1
ATOM 2112 N N . TRP A 1 261 ? -9.558 4.271 7.253 1.00 90.50 261 TRP A N 1
ATOM 2113 C CA . TRP A 1 261 ? -8.961 3.156 7.990 1.00 90.50 261 TRP A CA 1
ATOM 2114 C C . TRP A 1 261 ? -9.796 1.871 7.948 1.00 90.50 261 TRP A C 1
ATOM 2116 O O . TRP A 1 261 ? -9.290 0.809 7.577 1.00 90.50 261 TRP A O 1
ATOM 2126 N N . ASP A 1 262 ? -11.071 1.983 8.314 1.00 90.50 262 ASP A N 1
ATOM 2127 C CA . ASP A 1 262 ? -12.053 0.906 8.403 1.00 90.50 262 ASP A CA 1
ATOM 2128 C C . ASP A 1 262 ? -13.383 1.339 7.745 1.00 90.50 262 ASP A C 1
ATOM 2130 O O . ASP A 1 262 ? -14.343 1.749 8.415 1.00 90.50 262 ASP A O 1
ATOM 2134 N N . PRO A 1 263 ? -13.467 1.264 6.402 1.00 91.56 263 PRO A N 1
ATOM 2135 C CA . PRO A 1 263 ? -14.668 1.652 5.664 1.00 91.56 263 PRO A CA 1
ATOM 2136 C C . PRO A 1 263 ? -15.886 0.789 6.010 1.00 91.56 263 PRO A C 1
ATOM 2138 O O . PRO A 1 263 ? -17.019 1.264 5.910 1.00 91.56 263 PRO A O 1
ATOM 2141 N N . LYS A 1 264 ? -15.675 -0.459 6.449 1.00 90.19 264 LYS A N 1
ATOM 2142 C CA . LYS A 1 264 ? -16.758 -1.346 6.877 1.00 90.19 264 LYS A CA 1
ATOM 2143 C C . LYS A 1 264 ? -17.385 -0.819 8.163 1.00 90.19 264 LYS A C 1
ATOM 2145 O O . LYS A 1 264 ? -18.603 -0.648 8.212 1.00 90.19 264 LYS A O 1
ATOM 2150 N N . GLN A 1 265 ? -16.569 -0.541 9.179 1.00 92.88 265 GLN A N 1
ATOM 2151 C CA . GLN A 1 265 ? -17.056 -0.002 10.444 1.00 92.88 265 GLN A CA 1
ATOM 2152 C C . GLN A 1 265 ? -17.753 1.343 10.235 1.00 92.88 265 GLN A C 1
ATOM 2154 O O . GLN A 1 265 ? -18.820 1.564 10.809 1.00 92.88 265 GLN A O 1
ATOM 2159 N N . ALA A 1 266 ? -17.218 2.212 9.371 1.00 95.00 266 ALA A N 1
ATOM 2160 C CA . ALA A 1 266 ? -17.879 3.467 9.025 1.00 95.00 266 ALA A CA 1
ATOM 2161 C C . ALA A 1 266 ? -19.284 3.236 8.451 1.00 95.00 266 ALA A C 1
ATOM 2163 O O . ALA A 1 266 ? -20.248 3.790 8.973 1.00 95.00 266 ALA A O 1
ATOM 2164 N N . ALA A 1 267 ? -19.418 2.367 7.443 1.00 93.62 267 ALA A N 1
ATOM 2165 C CA . ALA A 1 267 ? -20.706 2.073 6.814 1.00 93.62 267 ALA A CA 1
ATOM 2166 C C . ALA A 1 267 ? -21.714 1.441 7.791 1.00 93.62 267 ALA A C 1
ATOM 2168 O O . ALA A 1 267 ? -22.888 1.812 7.797 1.00 93.62 267 ALA A O 1
ATOM 2169 N N . MET A 1 268 ? -21.259 0.515 8.643 1.00 93.44 268 MET A N 1
ATOM 2170 C CA . MET A 1 268 ? -22.091 -0.086 9.693 1.00 93.44 268 MET A CA 1
ATOM 2171 C C . MET A 1 268 ? -22.583 0.966 10.692 1.00 93.44 268 MET A C 1
ATOM 2173 O O . MET A 1 268 ? -23.763 0.983 11.035 1.00 93.44 268 MET A O 1
ATOM 2177 N N . THR A 1 269 ? -21.702 1.874 11.108 1.00 95.44 269 THR A N 1
ATOM 2178 C CA . THR A 1 269 ? -22.028 2.940 12.064 1.00 95.44 269 THR A CA 1
ATOM 2179 C C . THR A 1 269 ? -22.998 3.960 11.455 1.00 95.44 269 THR A C 1
ATOM 2181 O O . THR A 1 269 ? -23.974 4.346 12.092 1.00 95.44 269 THR A O 1
ATOM 2184 N N . GLU A 1 270 ? -22.798 4.358 10.193 1.00 96.06 270 GLU A N 1
ATOM 2185 C CA . GLU A 1 270 ? -23.727 5.242 9.470 1.00 96.06 270 GLU A CA 1
ATOM 2186 C C . GLU A 1 270 ? -25.119 4.602 9.313 1.00 96.06 270 GLU A C 1
ATOM 2188 O O . GLU A 1 270 ? -26.139 5.288 9.417 1.00 96.06 270 GLU A O 1
ATOM 2193 N N . ALA A 1 271 ? -25.184 3.288 9.071 1.00 93.62 271 ALA A N 1
ATOM 2194 C CA . ALA A 1 271 ? -26.444 2.555 9.003 1.00 93.62 271 ALA A CA 1
ATOM 2195 C C . ALA A 1 271 ? -27.142 2.487 10.372 1.00 93.62 271 ALA A C 1
ATOM 2197 O O . ALA A 1 271 ? -28.342 2.745 10.448 1.00 93.62 271 ALA A O 1
ATOM 2198 N N . ALA A 1 272 ? -26.393 2.210 11.442 1.00 93.12 272 ALA A N 1
ATOM 2199 C CA . ALA A 1 272 ? -26.889 2.201 12.817 1.00 93.12 272 ALA A CA 1
ATOM 2200 C C . ALA A 1 272 ? -27.511 3.547 13.218 1.00 93.12 272 ALA A C 1
ATOM 2202 O O . ALA A 1 272 ? -28.668 3.590 13.629 1.00 93.12 272 ALA A O 1
ATOM 2203 N N . ILE A 1 273 ? -26.789 4.650 12.999 1.00 95.44 273 ILE A N 1
ATOM 2204 C CA . ILE A 1 273 ? -27.274 6.018 13.251 1.00 95.44 273 ILE A CA 1
ATOM 2205 C C . ILE A 1 273 ? -28.567 6.296 12.484 1.00 95.44 273 ILE A C 1
ATOM 2207 O O . ILE A 1 273 ? -29.504 6.885 13.018 1.00 95.44 273 ILE A O 1
ATOM 2211 N N . ARG A 1 274 ? -28.643 5.863 11.220 1.00 94.44 274 ARG A N 1
ATOM 2212 C CA . ARG A 1 274 ? -29.833 6.067 10.386 1.00 94.44 274 ARG A CA 1
ATOM 2213 C C . ARG A 1 274 ? -31.045 5.303 10.908 1.00 94.44 274 ARG A C 1
ATOM 2215 O O . ARG A 1 274 ? -32.147 5.837 10.856 1.00 94.44 274 ARG A O 1
ATOM 2222 N N . VAL A 1 275 ? -30.844 4.072 11.374 1.00 92.81 275 VAL A N 1
ATOM 2223 C CA . VAL A 1 275 ? -31.908 3.235 11.947 1.00 92.81 275 VAL A CA 1
ATOM 2224 C C . VAL A 1 275 ? -32.373 3.792 13.291 1.00 92.81 275 VAL A C 1
ATOM 2226 O O . VAL A 1 275 ? -33.575 3.861 13.525 1.00 92.81 275 VAL A O 1
ATOM 2229 N N . ALA A 1 276 ? -31.445 4.232 14.142 1.00 92.44 276 ALA A N 1
ATOM 2230 C CA . ALA A 1 276 ? -31.764 4.819 15.440 1.00 92.44 276 ALA A CA 1
ATOM 2231 C C . ALA A 1 276 ? -32.336 6.244 15.343 1.00 92.44 276 ALA A C 1
ATOM 2233 O O . ALA A 1 276 ? -33.026 6.700 16.249 1.00 92.44 276 ALA A O 1
ATOM 2234 N N . GLY A 1 277 ? -32.040 6.969 14.259 1.00 93.62 277 GLY A N 1
ATOM 2235 C CA . GLY A 1 277 ? -32.387 8.385 14.114 1.00 93.62 277 GLY A CA 1
ATOM 2236 C C . GLY A 1 277 ? -31.600 9.308 15.054 1.00 93.62 277 GLY A C 1
ATOM 2237 O O . GLY A 1 277 ? -31.994 10.457 15.242 1.00 93.62 277 GLY A O 1
ATOM 2238 N N . SER A 1 278 ? -30.503 8.818 15.639 1.00 93.69 278 SER A N 1
ATOM 2239 C CA . SER A 1 278 ? -29.711 9.495 16.668 1.00 93.69 278 SER A CA 1
ATOM 2240 C C . SER A 1 278 ? -28.215 9.299 16.425 1.00 93.69 278 SER A C 1
ATOM 2242 O O . SER A 1 278 ? -27.776 8.239 15.978 1.00 93.69 278 SER A O 1
ATOM 2244 N N . LEU A 1 279 ? -27.420 10.329 16.732 1.00 93.56 279 LEU A N 1
ATOM 2245 C CA . LEU A 1 279 ? -25.958 10.218 16.780 1.00 93.56 279 LEU A CA 1
ATOM 2246 C C . LEU A 1 279 ? -25.483 9.606 18.104 1.00 93.56 279 LEU A C 1
ATOM 2248 O O . LEU A 1 279 ? -24.333 9.178 18.192 1.00 93.56 279 LEU A O 1
ATOM 2252 N N . ASP A 1 280 ? -26.333 9.550 19.127 1.00 95.12 280 ASP A N 1
ATOM 2253 C CA . ASP A 1 280 ? -26.001 9.113 20.486 1.00 95.12 280 ASP A CA 1
ATOM 2254 C C . ASP A 1 280 ? -26.140 7.600 20.669 1.00 95.12 280 ASP A C 1
ATOM 2256 O O . ASP A 1 280 ? -26.591 7.134 21.701 1.00 95.12 280 ASP A O 1
ATOM 2260 N N . VAL A 1 281 ? -25.686 6.834 19.677 1.00 96.19 281 VAL A N 1
ATOM 2261 C CA . VAL A 1 281 ? -25.693 5.367 19.691 1.00 96.19 281 VAL A CA 1
ATOM 2262 C C . VAL A 1 281 ? -24.290 4.786 19.716 1.00 96.19 281 VAL A C 1
ATOM 2264 O O . VAL A 1 281 ? -23.314 5.451 19.362 1.00 96.19 281 VAL A O 1
ATOM 2267 N N . CYS A 1 282 ? -24.165 3.523 20.111 1.00 96.31 282 CYS A N 1
ATOM 2268 C CA . CYS A 1 282 ? -22.874 2.853 20.123 1.00 96.31 282 CYS A CA 1
ATOM 2269 C C . CYS A 1 282 ? -22.366 2.619 18.693 1.00 96.31 282 CYS A C 1
ATOM 2271 O O . CYS A 1 282 ? -23.074 2.070 17.851 1.00 96.31 282 CYS A O 1
ATOM 2273 N N . THR A 1 283 ? -21.097 2.949 18.438 1.00 94.12 283 THR A N 1
ATOM 2274 C CA . THR A 1 283 ? -20.402 2.694 17.170 1.00 94.12 283 THR A CA 1
ATOM 2275 C C . THR A 1 283 ? -20.453 1.213 16.767 1.00 94.12 283 THR A C 1
ATOM 2277 O O . THR A 1 283 ? -20.496 0.900 15.583 1.00 94.12 283 THR A O 1
ATOM 2280 N N . VAL A 1 284 ? -20.455 0.288 17.732 1.00 92.75 284 VAL A N 1
ATOM 2281 C CA . VAL A 1 284 ? -20.354 -1.159 17.479 1.00 92.75 284 VAL A CA 1
ATOM 2282 C C . VAL A 1 284 ? -21.721 -1.832 17.374 1.00 92.75 284 VAL A C 1
ATOM 2284 O O . VAL A 1 284 ? -21.954 -2.571 16.420 1.00 92.75 284 VAL A O 1
ATOM 2287 N N . CYS A 1 285 ? -22.611 -1.599 18.342 1.00 93.62 285 CYS A N 1
ATOM 2288 C CA . CYS A 1 285 ? -23.883 -2.324 18.455 1.00 93.62 285 CYS A CA 1
ATOM 2289 C C . CYS A 1 285 ? -25.137 -1.454 18.293 1.00 93.62 285 CYS A C 1
ATOM 2291 O O . CYS A 1 285 ? -26.234 -1.999 18.337 1.00 93.62 285 CYS A O 1
ATOM 2293 N N . ALA A 1 286 ? -24.988 -0.140 18.091 1.00 93.44 286 ALA A N 1
ATOM 2294 C CA . ALA A 1 286 ? -26.083 0.833 18.016 1.00 93.44 286 ALA A CA 1
ATOM 2295 C C . ALA A 1 286 ? -26.899 1.042 19.311 1.00 93.44 286 ALA A C 1
ATOM 2297 O O . ALA A 1 286 ? -27.936 1.693 19.256 1.00 93.44 286 ALA A O 1
ATOM 2298 N N . ASP A 1 287 ? -26.444 0.515 20.450 1.00 93.81 287 ASP A N 1
ATOM 2299 C CA . ASP A 1 287 ? -27.161 0.592 21.731 1.00 93.81 287 ASP A CA 1
ATOM 2300 C C . ASP A 1 287 ? -26.915 1.905 22.500 1.00 93.81 287 ASP A C 1
ATOM 2302 O O . ASP A 1 287 ? -25.987 2.655 22.176 1.00 93.81 287 ASP A O 1
ATOM 2306 N N . GLU A 1 288 ? -27.727 2.141 23.532 1.00 91.25 288 GLU A N 1
ATOM 2307 C CA . GLU A 1 288 ? -27.722 3.297 24.439 1.00 91.25 288 GLU A CA 1
ATOM 2308 C C . GLU A 1 288 ? -27.822 2.845 25.917 1.00 91.25 288 GLU A C 1
ATOM 2310 O O . GLU A 1 288 ? -28.406 1.798 26.194 1.00 91.25 288 GLU A O 1
ATOM 2315 N N . PRO A 1 289 ? -27.325 3.620 26.905 1.00 94.00 289 PRO A N 1
ATOM 2316 C CA . PRO A 1 289 ? -26.628 4.901 26.786 1.00 94.00 289 PRO A CA 1
ATOM 2317 C C . PRO A 1 289 ? -25.175 4.732 26.334 1.00 94.00 289 PRO A C 1
ATOM 2319 O O . PRO A 1 289 ? -24.611 3.640 26.383 1.00 94.00 289 PRO A O 1
ATOM 2322 N N . VAL A 1 290 ? -24.558 5.834 25.906 1.00 96.69 290 VAL A N 1
ATOM 2323 C CA . VAL A 1 290 ? -23.189 5.831 25.380 1.00 96.69 290 VAL A CA 1
ATOM 2324 C C . VAL A 1 290 ? -22.315 6.934 25.945 1.00 96.69 290 VAL A C 1
ATOM 2326 O O . VAL A 1 290 ? -22.787 8.015 26.294 1.00 96.69 290 VAL A O 1
ATOM 2329 N N . CYS A 1 291 ? -21.012 6.667 25.950 1.00 96.69 291 CYS A N 1
ATOM 2330 C CA . CYS A 1 291 ? -19.971 7.640 26.244 1.00 96.69 291 CYS A CA 1
ATOM 2331 C C . CYS A 1 291 ? -18.966 7.728 25.088 1.00 96.69 291 CYS A C 1
ATOM 2333 O O . CYS A 1 291 ? -18.739 6.762 24.354 1.00 96.69 291 CYS A O 1
ATOM 2335 N N . ASP A 1 292 ? -18.345 8.900 24.946 1.00 97.25 292 ASP A N 1
ATOM 2336 C CA . ASP A 1 292 ? -17.214 9.103 24.042 1.00 97.25 292 ASP A CA 1
ATOM 2337 C C . ASP A 1 292 ? -15.922 8.670 24.760 1.00 97.25 292 ASP A C 1
ATOM 2339 O O . ASP A 1 292 ? -15.665 9.053 25.906 1.00 97.25 292 ASP A O 1
ATOM 2343 N N . TYR A 1 293 ? -15.093 7.882 24.079 1.00 95.88 293 TYR A N 1
ATOM 2344 C CA . TYR A 1 293 ? -13.829 7.359 24.591 1.00 95.88 293 TYR A CA 1
ATOM 2345 C C . TYR A 1 293 ? -12.664 7.695 23.660 1.00 95.88 293 TYR A C 1
ATOM 2347 O O . TYR A 1 293 ? -12.809 7.774 22.438 1.00 95.88 293 TYR A O 1
ATOM 2355 N N . VAL A 1 294 ? -11.482 7.845 24.252 1.00 94.00 294 VAL A N 1
ATOM 2356 C CA . VAL A 1 294 ? -10.185 8.003 23.589 1.00 94.00 294 VAL A CA 1
ATOM 2357 C C . VAL A 1 294 ? -9.384 6.721 23.770 1.00 94.00 294 VAL A C 1
ATOM 2359 O O . VAL A 1 294 ? -9.165 6.270 24.898 1.00 94.00 294 VAL A O 1
ATOM 2362 N N . LEU A 1 295 ? -8.895 6.172 22.661 1.00 91.25 295 LEU A N 1
ATOM 2363 C CA . LEU A 1 295 ? -7.965 5.049 22.644 1.00 91.25 295 LEU A CA 1
ATOM 2364 C C . LEU A 1 295 ? -6.615 5.506 23.207 1.00 91.25 295 LEU A C 1
ATOM 2366 O O . LEU A 1 295 ? -6.017 6.461 22.710 1.00 91.25 295 LEU A O 1
ATOM 2370 N N . LEU A 1 296 ? -6.107 4.818 24.232 1.00 86.50 296 LEU A N 1
ATOM 2371 C CA . LEU A 1 296 ? -4.768 5.090 24.770 1.00 86.50 296 LEU A CA 1
ATOM 2372 C C . LEU A 1 296 ? -3.680 4.670 23.776 1.00 86.50 296 LEU A C 1
ATOM 2374 O O . LEU A 1 296 ? -2.638 5.315 23.680 1.00 86.50 296 LEU A O 1
ATOM 2378 N N . SER A 1 297 ? -3.952 3.617 23.004 1.00 82.25 297 SER A N 1
ATOM 2379 C CA . SER A 1 297 ? -3.158 3.219 21.842 1.00 82.25 297 SER A CA 1
ATOM 2380 C C . SER A 1 297 ? -3.889 3.645 20.575 1.00 82.25 297 SER A C 1
ATOM 2382 O O . SER A 1 297 ? -4.658 2.879 20.000 1.00 82.25 297 SER A O 1
ATOM 2384 N N . VAL A 1 298 ? -3.685 4.900 20.172 1.00 77.38 298 VAL A N 1
ATOM 2385 C CA . VAL A 1 298 ? -4.299 5.459 18.960 1.00 77.38 298 VAL A CA 1
ATOM 2386 C C . VAL A 1 298 ? -3.870 4.617 17.750 1.00 77.38 298 VAL A C 1
ATOM 2388 O O . VAL A 1 298 ? -2.668 4.367 17.595 1.00 77.38 298 VAL A O 1
ATOM 2391 N N . PRO A 1 299 ? -4.811 4.180 16.893 1.00 76.38 299 PRO A N 1
ATOM 2392 C CA . PRO A 1 299 ? -4.472 3.429 15.700 1.00 76.38 299 PRO A CA 1
ATOM 2393 C C . PRO A 1 299 ? -3.571 4.282 14.797 1.00 76.38 299 PRO A C 1
ATOM 2395 O O . PRO A 1 299 ? -3.628 5.518 14.820 1.00 76.38 299 PRO A O 1
ATOM 2398 N N . PRO A 1 300 ? -2.705 3.651 13.993 1.00 74.00 300 PRO A N 1
ATOM 2399 C CA . PRO A 1 300 ? -1.736 4.393 13.195 1.00 74.00 300 PRO A CA 1
ATOM 2400 C C . PRO A 1 300 ? -2.420 5.250 12.109 1.00 74.00 300 PRO A C 1
ATOM 2402 O O . PRO A 1 300 ? -1.860 6.256 11.672 1.00 74.00 300 PRO A O 1
ATOM 2405 N N . ALA A 1 301 ? -3.653 4.898 11.730 1.00 82.75 301 ALA A N 1
ATOM 2406 C CA . ALA A 1 301 ? -4.574 5.704 10.937 1.00 82.75 301 ALA A CA 1
ATOM 2407 C C . ALA A 1 301 ? -6.017 5.526 11.443 1.00 82.75 301 ALA A C 1
ATOM 2409 O O . ALA A 1 301 ? -6.296 4.612 12.214 1.00 82.75 301 ALA A O 1
ATOM 2410 N N . GLY A 1 302 ? -6.925 6.401 11.006 1.00 85.81 302 GLY A N 1
ATOM 2411 C CA . GLY A 1 302 ? -8.292 6.461 11.527 1.00 85.81 302 GLY A CA 1
ATOM 2412 C C . GLY A 1 302 ? -8.414 7.280 12.817 1.00 85.81 302 GLY A C 1
ATOM 2413 O O . GLY A 1 302 ? -7.418 7.814 13.323 1.00 85.81 302 GLY A O 1
ATOM 2414 N N . PRO A 1 303 ? -9.637 7.428 13.352 1.00 90.12 303 PRO A N 1
ATOM 2415 C CA . PRO A 1 303 ? -9.860 8.231 14.539 1.00 90.12 303 PRO A CA 1
ATOM 2416 C C . PRO A 1 303 ? -9.337 7.515 15.787 1.00 90.12 303 PRO A C 1
ATOM 2418 O O . PRO A 1 303 ? -9.534 6.319 15.978 1.00 90.12 303 PRO A O 1
ATOM 2421 N N . GLY A 1 304 ? -8.716 8.276 16.688 1.00 90.88 304 GLY A N 1
ATOM 2422 C CA . GLY A 1 304 ? -8.276 7.791 18.003 1.00 90.88 304 GLY A CA 1
ATOM 2423 C C . GLY A 1 304 ? -9.388 7.690 19.043 1.00 90.88 304 GLY A C 1
ATOM 2424 O O . GLY A 1 304 ? -9.102 7.705 20.238 1.00 90.88 304 GLY A O 1
ATOM 2425 N N . THR A 1 305 ? -10.645 7.683 18.611 1.00 94.44 305 THR A N 1
ATOM 2426 C CA . THR A 1 305 ? -11.816 7.864 19.468 1.00 94.44 305 THR A CA 1
ATOM 2427 C C . THR A 1 305 ? -12.977 7.018 18.979 1.00 94.44 305 THR A C 1
ATOM 2429 O O . THR A 1 305 ? -13.100 6.743 17.784 1.00 94.44 305 THR A O 1
ATOM 2432 N N . CYS A 1 306 ? -13.854 6.625 19.895 1.00 94.81 306 CYS A N 1
ATOM 2433 C CA . CYS A 1 306 ? -15.065 5.874 19.583 1.00 94.81 306 CYS A CA 1
ATOM 2434 C C . CYS A 1 306 ? -16.183 6.209 20.573 1.00 94.81 306 CYS A C 1
ATOM 2436 O O . CYS A 1 306 ? -15.914 6.715 21.662 1.00 94.81 306 CYS A O 1
ATOM 2438 N N . ARG A 1 307 ? -17.432 5.941 20.187 1.00 96.81 307 ARG A N 1
ATOM 2439 C CA . ARG A 1 307 ? -18.605 6.090 21.052 1.00 96.81 307 ARG A CA 1
ATOM 2440 C C . ARG A 1 307 ? -19.135 4.711 21.397 1.00 96.81 307 ARG A C 1
ATOM 2442 O O . ARG A 1 307 ? -19.525 3.967 20.500 1.00 96.81 307 ARG A O 1
ATOM 2449 N N . LEU A 1 308 ? -19.126 4.336 22.670 1.00 97.12 308 LEU A N 1
ATOM 2450 C CA . LEU A 1 308 ? -19.473 2.978 23.094 1.00 97.12 308 LEU A CA 1
ATOM 2451 C C . LEU A 1 308 ? -20.546 2.994 24.179 1.00 97.12 308 LEU A C 1
ATOM 2453 O O . LEU A 1 308 ? -20.555 3.897 25.014 1.00 97.12 308 LEU A O 1
ATOM 2457 N N . CYS A 1 309 ? -21.423 1.988 24.160 1.00 96.81 309 CYS A N 1
ATOM 2458 C CA . CYS A 1 309 ? -22.206 1.621 25.336 1.00 96.81 309 CYS A CA 1
ATOM 2459 C C . CYS A 1 309 ? -21.322 0.873 26.344 1.00 96.81 309 CYS A C 1
ATOM 2461 O O . CYS A 1 309 ? -20.234 0.401 25.987 1.00 96.81 309 CYS A O 1
ATOM 2463 N N . ASP A 1 310 ? -21.803 0.734 27.577 1.00 95.81 310 ASP A N 1
ATOM 2464 C CA . ASP A 1 310 ? -21.050 0.116 28.675 1.00 95.81 310 ASP A CA 1
ATOM 2465 C C . ASP A 1 310 ? -20.587 -1.310 28.338 1.00 95.81 310 ASP A C 1
ATOM 2467 O O . ASP A 1 310 ? -19.418 -1.646 28.542 1.00 95.81 310 ASP A O 1
ATOM 2471 N N . ASP A 1 311 ? -21.450 -2.127 27.726 1.00 95.38 311 ASP A N 1
ATOM 2472 C CA . ASP A 1 311 ? -21.115 -3.503 27.340 1.00 95.38 311 ASP A CA 1
ATOM 2473 C C . ASP A 1 311 ? -19.981 -3.549 26.308 1.00 95.38 311 ASP A C 1
ATOM 2475 O O . ASP A 1 311 ? -18.990 -4.268 26.475 1.00 95.38 311 ASP A O 1
ATOM 2479 N N . CYS A 1 312 ? -20.081 -2.744 25.245 1.00 95.88 312 CYS A N 1
ATOM 2480 C CA . CYS A 1 312 ? -19.038 -2.683 24.223 1.00 95.88 312 CYS A CA 1
ATOM 2481 C C . CYS A 1 312 ? -17.731 -2.108 24.776 1.00 95.88 312 CYS A C 1
ATOM 2483 O O . CYS A 1 312 ? -16.656 -2.562 24.380 1.00 95.88 312 CYS A O 1
ATOM 2485 N N . PHE A 1 313 ? -17.803 -1.136 25.689 1.00 95.62 313 PHE A N 1
ATOM 2486 C CA . PHE A 1 313 ? -16.630 -0.618 26.385 1.00 95.62 313 PHE A CA 1
ATOM 2487 C C . PHE A 1 313 ? -15.960 -1.709 27.227 1.00 95.62 313 PHE A C 1
ATOM 2489 O O . PHE A 1 313 ? -14.751 -1.917 27.106 1.00 95.62 313 PHE A O 1
ATOM 2496 N N . HIS A 1 314 ? -16.719 -2.455 28.031 1.00 94.12 314 HIS A N 1
ATOM 2497 C CA . HIS A 1 314 ? -16.180 -3.535 28.859 1.00 94.12 314 HIS A CA 1
ATOM 2498 C C . HIS A 1 314 ? -15.523 -4.643 28.037 1.00 94.12 314 HIS A C 1
ATOM 2500 O O . HIS A 1 314 ? -14.448 -5.111 28.403 1.00 94.12 314 HIS A O 1
ATOM 2506 N N . ILE A 1 315 ? -16.122 -5.024 26.909 1.00 93.31 315 ILE A N 1
ATOM 2507 C CA . ILE A 1 315 ? -15.559 -6.047 26.023 1.00 93.31 315 ILE A CA 1
ATOM 2508 C C . ILE A 1 315 ? -14.269 -5.545 25.365 1.00 93.31 315 ILE A C 1
ATOM 2510 O O . ILE A 1 315 ? -13.257 -6.242 25.379 1.00 93.31 315 ILE A O 1
ATOM 2514 N N . ARG A 1 316 ? -14.285 -4.337 24.790 1.00 92.56 316 ARG A N 1
ATOM 2515 C CA . ARG A 1 316 ? -13.147 -3.827 24.008 1.00 92.56 316 ARG A CA 1
ATOM 2516 C C . ARG A 1 316 ? -11.987 -3.353 24.864 1.00 92.56 316 ARG A C 1
ATOM 2518 O O . ARG A 1 316 ? -10.848 -3.514 24.449 1.00 92.56 316 ARG A O 1
ATOM 2525 N N . SER A 1 317 ? -12.246 -2.795 26.046 1.00 90.94 317 SER A N 1
ATOM 2526 C CA . SER A 1 317 ? -11.203 -2.234 26.920 1.00 90.94 317 SER A CA 1
ATOM 2527 C C . SER A 1 317 ? -10.175 -3.257 27.413 1.00 90.94 317 SER A C 1
ATOM 2529 O O . SER A 1 317 ? -9.101 -2.859 27.866 1.00 90.94 317 SER A O 1
ATOM 2531 N N . ILE A 1 318 ? -10.475 -4.554 27.282 1.00 88.19 318 ILE A N 1
ATOM 2532 C CA . ILE A 1 318 ? -9.542 -5.655 27.545 1.00 88.19 318 ILE A CA 1
ATOM 2533 C C . ILE A 1 318 ? -8.362 -5.608 26.564 1.00 88.19 318 ILE A C 1
ATOM 2535 O O . ILE A 1 318 ? -7.209 -5.671 26.988 1.00 88.19 318 ILE A O 1
ATOM 2539 N N . ASP A 1 319 ? -8.654 -5.463 25.271 1.00 86.56 319 ASP A N 1
ATOM 2540 C CA . ASP A 1 319 ? -7.655 -5.496 24.195 1.00 86.56 319 ASP A CA 1
ATOM 2541 C C . ASP A 1 319 ? -7.258 -4.089 23.716 1.00 86.56 319 ASP A C 1
ATOM 2543 O O . ASP A 1 319 ? -6.160 -3.872 23.202 1.00 86.56 319 ASP A O 1
ATOM 2547 N N . GLU A 1 320 ? -8.138 -3.108 23.916 1.00 89.06 320 GLU A N 1
ATOM 2548 C CA . GLU A 1 320 ? -7.999 -1.725 23.473 1.00 89.06 320 GLU A CA 1
ATOM 2549 C C . GLU A 1 320 ? -8.170 -0.774 24.666 1.00 89.06 320 GLU A C 1
ATOM 2551 O O . GLU A 1 320 ? -9.263 -0.258 24.901 1.00 89.06 320 GLU A O 1
ATOM 2556 N N . PRO A 1 321 ? -7.109 -0.505 25.446 1.00 91.00 321 PRO A N 1
ATOM 2557 C CA . PRO A 1 321 ? -7.208 0.366 26.609 1.00 91.00 321 PRO A CA 1
ATOM 2558 C C . PRO A 1 321 ? -7.724 1.760 26.232 1.00 91.00 321 PRO A C 1
ATOM 2560 O O . PRO A 1 321 ? -7.194 2.415 25.327 1.00 91.00 321 PRO A O 1
ATOM 2563 N N . MET A 1 322 ? -8.740 2.229 26.955 1.00 94.69 322 MET A N 1
ATOM 2564 C CA . MET A 1 322 ? -9.471 3.465 26.670 1.00 94.69 322 MET A CA 1
ATOM 2565 C C . MET A 1 322 ? -9.635 4.324 27.924 1.00 94.69 322 MET A C 1
ATOM 2567 O O . MET A 1 322 ? -9.649 3.824 29.048 1.00 94.69 322 MET A O 1
ATOM 2571 N N . ARG A 1 323 ? -9.806 5.630 27.718 1.00 92.62 323 ARG A N 1
ATOM 2572 C CA . ARG A 1 323 ? -10.268 6.580 28.740 1.00 92.62 323 ARG A CA 1
ATOM 2573 C C . ARG A 1 323 ? -11.437 7.392 28.200 1.00 92.62 323 ARG A C 1
ATOM 2575 O O . ARG A 1 323 ? -11.604 7.468 26.988 1.00 92.62 323 ARG A O 1
ATOM 2582 N N . THR A 1 324 ? -12.219 8.017 29.067 1.00 91.75 324 THR A N 1
ATOM 2583 C CA . THR A 1 324 ? -13.264 8.957 28.642 1.00 91.75 324 THR A CA 1
ATOM 2584 C C . THR A 1 324 ? -12.662 10.135 27.866 1.00 91.75 324 THR A C 1
ATOM 2586 O O . THR A 1 324 ? -11.563 10.597 28.195 1.00 91.75 324 THR A O 1
ATOM 2589 N N . PHE A 1 325 ? -13.355 10.544 26.798 1.00 86.69 325 PHE A N 1
ATOM 2590 C CA . PHE A 1 325 ? -12.994 11.674 25.936 1.00 86.69 325 PHE A CA 1
ATOM 2591 C C . PHE A 1 325 ? -13.183 13.014 26.645 1.00 86.69 325 PHE A C 1
ATOM 2593 O O . PHE A 1 325 ? -14.232 13.201 27.300 1.00 86.69 325 PHE A O 1
#

pLDDT: mean 91.92, std 6.53, range [64.12, 98.75]